Protein AF-A0A2G9HWM1-F1 (afdb_monomer)

Radius of gyration: 38.92 Å; Cα contacts (8 Å, |Δi|>4): 72; chains: 1; bounding box: 86×72×115 Å

Solvent-accessible surface area (backbone atoms only — not comparable to full-atom values): 17798 Å² total; per-residue (Å²): 136,92,78,90,82,91,81,84,87,80,87,82,87,81,87,86,79,91,75,86,78,83,78,81,88,74,89,74,86,78,78,92,73,88,74,79,83,74,83,78,79,80,73,82,87,78,85,81,89,80,78,87,83,82,82,84,87,82,82,92,77,86,85,82,90,75,91,81,80,86,79,93,76,85,80,82,78,85,75,83,78,76,79,74,81,72,81,77,86,75,79,76,75,79,70,77,87,64,79,76,72,80,75,79,67,81,75,56,73,62,58,59,53,43,55,56,55,43,67,79,70,46,57,72,68,48,42,49,49,49,51,50,46,39,72,74,71,41,72,40,63,57,81,31,76,64,84,48,61,67,59,49,47,55,51,54,52,51,54,35,51,47,49,51,52,62,69,75,40,53,72,88,69,56,48,75,69,55,52,52,51,48,49,50,56,48,50,55,41,38,74,46,29,30,70,44,64,71,55,52,52,51,52,52,49,47,54,50,50,45,52,50,53,53,51,50,53,53,50,50,56,50,49,53,52,50,52,53,51,50,52,53,49,54,53,50,54,51,51,52,52,53,55,48,53,52,52,54,51,52,48,57,52,50,60,59,48,58,68,64,57,71,71,78,73,83,81,85,127

Mean predicted aligned error: 17.23 Å

Foldseek 3Di:
DDDDDDDDDDDDDDDDDPDDDDDDDDDDDDDDDPPPPPPPPPPDDDDDDDDDDPDDDDDDDDDDDDDDDDDDDDDPPPPPPPPPPPPPVPPPPDPPPDPPPPPPDPPDPLVVVLLVVLVVPDDPQLNVVLVVCCVPPNQQCPQFPDPDSVVVSVLSSLVSVLVVVVVVDDLVRQDPVNLVVSLVSLVVCVVRPGNSVVVNVVSVVSVVVNVVVVVVVVVVVVVVVVVVVVVVVVVVVVVVVVVVVVVVVVVVVVVVVVVVVVPPPPPDD

Secondary structure (DSSP, 8-state):
------------------------------------------------PPPP---------------------------------------S----------------HHHHHHHHHHHTTS-HHHHHHHHHHHHHH--TTTT-S---HHHHHHHHHHHHHHHHHHHHS-TTTS-HHHHHHHHHHHHHHHHTT---HHHHHHHHHHHHHHHHHHHHHHHHHHHHHHHHHHHHHHHHHHHHHH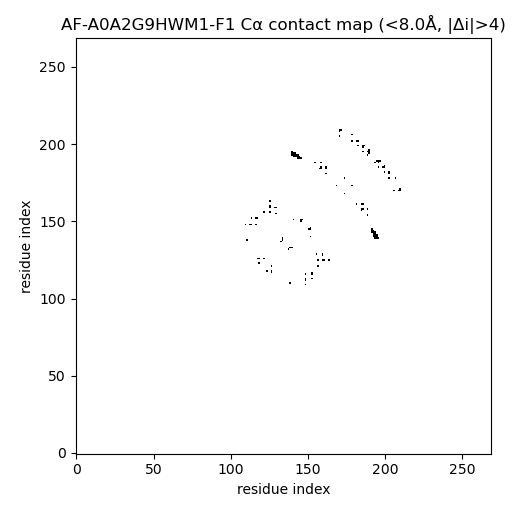HHHHHHHHHHHHHHHHHHHTTTTTT--

Structure (mmCIF, N/CA/C/O backbone):
data_AF-A0A2G9HWM1-F1
#
_entry.id   AF-A0A2G9HWM1-F1
#
loop_
_atom_site.group_PDB
_atom_site.id
_atom_site.type_symbol
_atom_site.label_atom_id
_atom_site.label_alt_id
_atom_site.label_comp_id
_atom_site.label_asym_id
_atom_site.label_entity_id
_atom_site.label_seq_id
_atom_site.pdbx_PDB_ins_code
_atom_site.Cartn_x
_atom_site.Cartn_y
_atom_site.Cartn_z
_atom_site.occupancy
_atom_site.B_iso_or_equiv
_atom_site.auth_seq_id
_atom_site.auth_comp_id
_atom_site.auth_asym_id
_atom_site.auth_atom_id
_atom_site.pdbx_PDB_model_num
ATOM 1 N N . MET A 1 1 ? 52.146 43.468 10.575 1.00 51.19 1 MET A N 1
ATOM 2 C CA . MET A 1 1 ? 53.205 42.732 11.301 1.00 51.19 1 MET A CA 1
ATOM 3 C C . MET A 1 1 ? 52.874 41.247 11.224 1.00 51.19 1 MET A C 1
ATOM 5 O O . MET A 1 1 ? 51.732 40.893 11.477 1.00 51.19 1 MET A O 1
ATOM 9 N N . ARG A 1 2 ? 53.822 40.427 10.756 1.00 52.94 2 ARG A N 1
ATOM 10 C CA . ARG A 1 2 ? 53.718 38.965 10.585 1.00 52.94 2 ARG A CA 1
ATOM 11 C C . ARG A 1 2 ? 53.679 38.236 11.931 1.00 52.94 2 ARG A C 1
ATOM 13 O O . ARG A 1 2 ? 54.493 38.585 12.773 1.00 52.94 2 ARG A O 1
ATOM 20 N N . MET A 1 3 ? 52.881 37.169 12.012 1.00 57.22 3 MET A N 1
ATOM 21 C CA . MET A 1 3 ? 53.153 35.858 12.649 1.00 57.22 3 MET A CA 1
ATOM 22 C C . MET A 1 3 ? 52.149 34.889 11.978 1.00 57.22 3 MET A C 1
ATOM 24 O O . MET A 1 3 ? 50.954 35.128 12.084 1.00 57.22 3 MET A O 1
ATOM 28 N N . LYS A 1 4 ? 52.476 33.999 11.026 1.00 59.06 4 LYS A N 1
ATOM 29 C CA . LYS A 1 4 ? 53.216 32.721 11.102 1.00 59.06 4 LYS A CA 1
ATOM 30 C C . LYS A 1 4 ? 52.918 31.900 12.362 1.00 59.06 4 LYS A C 1
ATOM 32 O O . LYS A 1 4 ? 53.384 32.247 13.439 1.00 59.06 4 LYS A O 1
ATOM 37 N N . GLY A 1 5 ? 52.183 30.804 12.178 1.00 60.50 5 GLY A N 1
ATOM 38 C CA . GLY A 1 5 ? 51.969 29.745 13.157 1.00 60.50 5 GLY A CA 1
ATOM 39 C C . GLY A 1 5 ? 51.710 28.433 12.422 1.00 60.50 5 GLY A C 1
ATOM 40 O O . GLY A 1 5 ? 50.613 28.217 11.917 1.00 60.50 5 GLY A O 1
ATOM 41 N N . ASP A 1 6 ? 52.765 27.630 12.313 1.00 64.88 6 ASP A N 1
ATOM 42 C CA . ASP A 1 6 ? 52.802 26.291 11.729 1.00 64.88 6 ASP A CA 1
ATOM 43 C C . ASP A 1 6 ? 52.000 25.287 12.578 1.00 64.88 6 ASP A C 1
ATOM 45 O O . ASP A 1 6 ? 52.050 25.323 13.808 1.00 64.88 6 ASP A O 1
ATOM 49 N N . GLY A 1 7 ? 51.284 24.369 11.922 1.00 59.38 7 GLY A N 1
ATOM 50 C CA . GLY A 1 7 ? 50.478 23.326 12.564 1.00 59.38 7 GLY A CA 1
ATOM 51 C C . GLY A 1 7 ? 50.726 21.961 11.930 1.00 59.38 7 GLY A C 1
ATOM 52 O O . GLY A 1 7 ? 50.154 21.640 10.897 1.00 59.38 7 GLY A O 1
ATOM 53 N N . MET A 1 8 ? 51.621 21.212 12.569 1.00 64.25 8 MET A N 1
ATOM 54 C CA . MET A 1 8 ? 52.200 19.906 12.235 1.00 64.25 8 MET A CA 1
ATOM 55 C C . MET A 1 8 ? 51.301 18.867 11.537 1.00 64.25 8 MET A C 1
ATOM 57 O O . MET A 1 8 ? 50.245 18.476 12.032 1.00 64.25 8 MET A O 1
ATOM 61 N N . VAL A 1 9 ? 51.869 18.308 10.467 1.00 59.53 9 VAL A N 1
ATOM 62 C CA . VAL A 1 9 ? 51.574 16.995 9.877 1.00 59.53 9 VAL A CA 1
ATOM 63 C C . VAL A 1 9 ? 51.892 15.886 10.892 1.00 59.53 9 VAL A C 1
ATOM 65 O O . VAL A 1 9 ? 52.949 15.907 11.525 1.00 59.53 9 VAL A O 1
ATOM 68 N N . LYS A 1 10 ? 50.997 14.902 11.032 1.00 66.19 10 LYS A N 1
ATOM 69 C CA . LYS A 1 10 ? 51.291 13.614 11.676 1.00 66.19 10 LYS A CA 1
ATOM 70 C C . LYS A 1 10 ? 51.123 12.497 10.655 1.00 66.19 10 LYS A C 1
ATOM 72 O O . LYS A 1 10 ? 50.019 12.004 10.445 1.00 66.19 10 LYS A O 1
ATOM 77 N N . ASP A 1 11 ? 52.245 12.103 10.067 1.00 62.00 11 ASP A N 1
ATOM 78 C CA . ASP A 1 11 ? 52.384 10.848 9.343 1.00 62.00 11 ASP A CA 1
ATOM 79 C C . ASP A 1 11 ? 52.417 9.696 10.354 1.00 62.00 11 ASP A C 1
ATOM 81 O O . ASP A 1 11 ? 53.355 9.550 11.138 1.00 62.00 11 ASP A O 1
ATOM 85 N N . GLY A 1 12 ? 51.355 8.894 10.359 1.00 63.44 12 GLY A N 1
ATOM 86 C CA . GLY A 1 12 ? 51.258 7.644 11.104 1.00 63.44 12 GLY A CA 1
ATOM 87 C C . GLY A 1 12 ? 51.358 6.465 10.149 1.00 63.44 12 GLY A C 1
ATOM 88 O O . GLY A 1 12 ? 50.346 5.884 9.774 1.00 63.44 12 GLY A O 1
ATOM 89 N N . ASN A 1 13 ? 52.582 6.140 9.742 1.00 48.44 13 ASN A N 1
ATOM 90 C CA . ASN A 1 13 ? 52.904 4.963 8.946 1.00 48.44 13 ASN A CA 1
ATOM 91 C C . ASN A 1 13 ? 52.978 3.737 9.876 1.00 48.44 13 ASN A C 1
ATOM 93 O O . ASN A 1 13 ? 53.900 3.638 10.686 1.00 48.44 13 ASN A O 1
ATOM 97 N N . VAL A 1 14 ? 52.018 2.813 9.782 1.00 60.88 14 VAL A N 1
ATOM 98 C CA . VAL A 1 14 ? 52.108 1.484 10.411 1.00 60.88 14 VAL A CA 1
ATOM 99 C C . VAL A 1 14 ? 52.042 0.435 9.312 1.00 60.88 14 VAL A C 1
ATOM 101 O O . VAL A 1 14 ? 50.985 0.104 8.783 1.00 60.88 14 VAL A O 1
ATOM 104 N N . VAL A 1 15 ? 53.222 -0.077 8.981 1.00 53.75 15 VAL A N 1
ATOM 105 C CA . VAL A 1 15 ? 53.442 -1.270 8.172 1.00 53.75 15 VAL A CA 1
ATOM 106 C C . VAL A 1 15 ? 53.622 -2.437 9.143 1.00 53.75 15 VAL A C 1
ATOM 108 O O . VAL A 1 15 ? 54.504 -2.369 9.991 1.00 53.75 15 VAL A O 1
ATOM 111 N N . HIS A 1 16 ? 52.793 -3.480 9.032 1.00 49.09 16 HIS A N 1
ATOM 112 C CA . HIS A 1 16 ? 53.188 -4.901 9.032 1.00 49.09 16 HIS A CA 1
ATOM 113 C C . HIS A 1 16 ? 51.975 -5.815 9.232 1.00 49.09 16 HIS A C 1
ATOM 115 O O . HIS A 1 16 ? 51.275 -5.741 10.236 1.00 49.09 16 HIS A O 1
ATOM 121 N N . GLY A 1 17 ? 51.775 -6.726 8.279 1.00 45.16 17 GLY A N 1
ATOM 122 C CA . GLY A 1 17 ? 50.792 -7.799 8.395 1.00 45.16 17 GLY A CA 1
ATOM 123 C C . GLY A 1 17 ? 50.506 -8.493 7.070 1.00 45.16 17 GLY A C 1
ATOM 124 O O . GLY A 1 17 ? 49.352 -8.599 6.676 1.00 45.16 17 GLY A O 1
ATOM 125 N N . VAL A 1 18 ? 51.544 -8.936 6.353 1.00 48.06 18 VAL A N 1
ATOM 126 C CA . VAL A 1 18 ? 51.366 -9.840 5.208 1.00 48.06 18 VAL A CA 1
ATOM 127 C C . VAL A 1 18 ? 50.994 -11.210 5.775 1.00 48.06 18 VAL A C 1
ATOM 129 O O . VAL A 1 18 ? 51.858 -11.951 6.234 1.00 48.06 18 VAL A O 1
ATOM 132 N N . SER A 1 19 ? 49.698 -11.514 5.797 1.00 60.25 19 SER A N 1
ATOM 133 C CA . SER A 1 19 ? 49.185 -12.853 6.083 1.00 60.25 19 SER A CA 1
ATOM 134 C C . SER A 1 19 ? 48.981 -13.582 4.759 1.00 60.25 19 SER A C 1
ATOM 136 O O . SER A 1 19 ? 48.127 -13.210 3.953 1.00 60.25 19 SER A O 1
ATOM 138 N N . ALA A 1 20 ? 49.814 -14.590 4.517 1.00 46.78 20 ALA A N 1
ATOM 139 C CA . ALA A 1 20 ? 49.721 -15.462 3.359 1.00 46.78 20 ALA A CA 1
ATOM 140 C C . ALA A 1 20 ? 48.452 -16.324 3.458 1.00 46.78 20 ALA A C 1
ATOM 142 O O . ALA A 1 20 ? 48.394 -17.273 4.239 1.00 46.78 20 ALA A O 1
ATOM 143 N N . CYS A 1 21 ? 47.439 -16.007 2.651 1.00 49.22 21 CYS A N 1
ATOM 144 C CA . CYS A 1 21 ? 46.329 -16.919 2.401 1.00 49.22 21 CYS A CA 1
ATOM 145 C C . CYS A 1 21 ? 46.763 -17.929 1.337 1.00 49.22 21 CYS A C 1
ATOM 147 O O . CYS A 1 21 ? 46.935 -17.602 0.164 1.00 49.22 21 CYS A O 1
ATOM 149 N N . VAL A 1 22 ? 46.973 -19.159 1.793 1.00 55.62 22 VAL A N 1
ATOM 150 C CA . VAL A 1 22 ? 47.119 -20.356 0.969 1.00 55.62 22 VAL A CA 1
ATOM 151 C C . VAL A 1 22 ? 45.838 -20.534 0.152 1.00 55.62 22 VAL A C 1
ATOM 153 O O . VAL A 1 22 ? 44.758 -20.684 0.716 1.00 55.62 22 VAL A O 1
ATOM 156 N N . VAL A 1 23 ? 45.967 -20.507 -1.173 1.00 49.78 23 VAL A N 1
ATOM 157 C CA . VAL A 1 23 ? 44.907 -20.862 -2.123 1.00 49.78 23 VAL A CA 1
ATOM 158 C C . VAL A 1 23 ? 44.933 -22.382 -2.306 1.00 49.78 23 VAL A C 1
ATOM 160 O O . VAL A 1 23 ? 45.920 -22.894 -2.838 1.00 49.78 23 VAL A O 1
ATOM 163 N N . PRO A 1 24 ? 43.900 -23.137 -1.896 1.00 54.44 24 PRO A N 1
ATOM 164 C CA . PRO A 1 24 ? 43.734 -24.497 -2.377 1.00 54.44 24 PRO A CA 1
ATOM 165 C C . PRO A 1 24 ? 43.217 -24.449 -3.819 1.00 54.44 24 PRO A C 1
ATOM 167 O O . PRO A 1 24 ? 42.154 -23.900 -4.106 1.00 54.44 24 PRO A O 1
ATOM 170 N N . ALA A 1 25 ? 43.997 -25.026 -4.730 1.00 50.41 25 ALA A N 1
ATOM 171 C CA . ALA A 1 25 ? 43.576 -25.312 -6.090 1.00 50.41 25 ALA A CA 1
ATOM 172 C C . ALA A 1 25 ? 42.549 -26.455 -6.064 1.00 50.41 25 ALA A C 1
ATOM 174 O O . ALA A 1 25 ? 42.917 -27.626 -6.114 1.00 50.41 25 ALA A O 1
ATOM 175 N N . ASN A 1 26 ? 41.266 -26.108 -5.977 1.00 47.19 26 ASN A N 1
ATOM 176 C CA . ASN A 1 26 ? 40.192 -27.017 -6.351 1.00 47.19 26 ASN A CA 1
ATOM 177 C C . ASN A 1 26 ? 39.885 -26.798 -7.832 1.00 47.19 26 ASN A C 1
ATOM 179 O O . ASN A 1 26 ? 39.362 -25.763 -8.237 1.00 47.19 26 ASN A O 1
ATOM 183 N N . ALA A 1 27 ? 40.272 -27.786 -8.636 1.00 52.28 27 ALA A N 1
ATOM 184 C CA . ALA A 1 27 ? 39.809 -27.947 -9.999 1.00 52.28 27 ALA A CA 1
ATOM 185 C C . ALA A 1 27 ? 38.325 -28.327 -9.953 1.00 52.28 27 ALA A C 1
ATOM 187 O O . ALA A 1 27 ? 37.981 -29.472 -9.663 1.00 52.28 27 ALA A O 1
ATOM 188 N N . GLU A 1 28 ? 37.458 -27.353 -10.206 1.00 45.75 28 GLU A N 1
ATOM 189 C CA . GLU A 1 28 ? 36.029 -27.571 -10.384 1.00 45.75 28 GLU A CA 1
ATOM 190 C C . GLU A 1 28 ? 35.726 -27.497 -11.883 1.00 45.75 28 GLU A C 1
ATOM 192 O O . GLU A 1 28 ? 35.720 -26.441 -12.514 1.00 45.75 28 GLU A O 1
ATOM 197 N N . THR A 1 29 ? 35.581 -28.679 -12.473 1.00 52.66 29 THR A N 1
ATOM 198 C CA . THR A 1 29 ? 35.015 -28.914 -13.801 1.00 52.66 29 THR A CA 1
ATOM 199 C C . THR A 1 29 ? 33.636 -28.268 -13.891 1.00 52.66 29 THR A C 1
ATOM 201 O O . THR A 1 29 ? 32.694 -28.727 -13.251 1.00 52.66 29 THR A O 1
ATOM 204 N N . VAL A 1 30 ? 33.533 -27.220 -14.704 1.00 50.28 30 VAL A N 1
ATOM 205 C CA . VAL A 1 30 ? 32.283 -26.577 -15.117 1.00 50.28 30 VAL A CA 1
ATOM 206 C C . VAL A 1 30 ? 31.630 -27.441 -16.202 1.00 50.28 30 VAL A C 1
ATOM 208 O O . VAL A 1 30 ? 32.235 -27.603 -17.263 1.00 50.28 30 VAL A O 1
ATOM 211 N N . PRO A 1 31 ? 30.423 -27.997 -16.002 1.00 56.41 31 PRO A N 1
ATOM 212 C CA . PRO A 1 31 ? 29.589 -28.389 -17.123 1.00 56.41 31 PRO A CA 1
ATOM 213 C C . PRO A 1 31 ? 28.893 -27.142 -17.683 1.00 56.41 31 PRO A C 1
ATOM 215 O O . PRO A 1 31 ? 28.240 -26.392 -16.957 1.00 56.41 31 PRO A O 1
ATOM 218 N N . GLU A 1 32 ? 29.050 -26.924 -18.988 1.00 56.78 32 GLU A N 1
ATOM 219 C CA . GLU A 1 32 ? 28.190 -26.044 -19.777 1.00 56.78 32 GLU A CA 1
ATOM 220 C C . GLU A 1 32 ? 26.737 -26.530 -19.667 1.00 56.78 32 GLU A C 1
ATOM 222 O O . GLU A 1 32 ? 26.342 -27.488 -20.328 1.00 56.78 32 GLU A O 1
ATOM 227 N N . GLU A 1 33 ? 25.920 -25.855 -18.861 1.00 44.72 33 GLU A N 1
ATOM 228 C CA . GLU A 1 33 ? 24.469 -25.857 -19.042 1.00 44.72 33 GLU A CA 1
ATOM 229 C C . GLU A 1 33 ? 24.033 -24.489 -19.567 1.00 44.72 33 GLU A C 1
ATOM 231 O O . GLU A 1 33 ? 23.860 -23.515 -18.832 1.00 44.72 33 GLU A O 1
ATOM 236 N N . LEU A 1 34 ? 23.840 -24.444 -20.886 1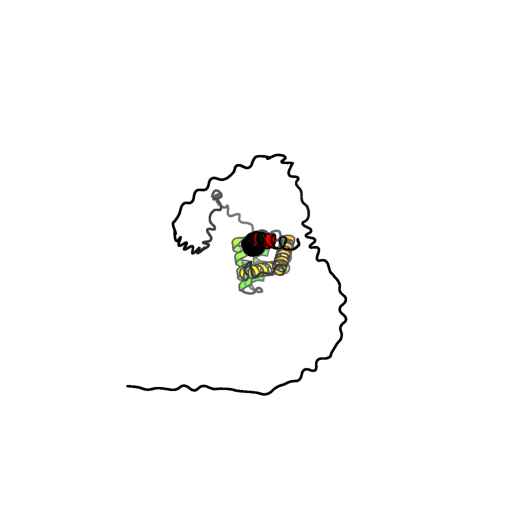.00 53.47 34 LEU A N 1
ATOM 237 C CA . LEU A 1 34 ? 23.043 -23.449 -21.594 1.00 53.47 34 LEU A CA 1
ATOM 238 C C . LEU A 1 34 ? 21.596 -23.499 -21.077 1.00 53.47 34 LEU A C 1
ATOM 240 O O . LEU A 1 34 ? 20.717 -24.121 -21.672 1.00 53.47 34 LEU A O 1
ATOM 244 N N . THR A 1 35 ? 21.331 -22.824 -19.961 1.00 42.06 35 THR A N 1
ATOM 245 C CA . THR A 1 35 ? 19.968 -22.550 -19.504 1.00 42.06 35 THR A CA 1
ATOM 246 C C . THR A 1 35 ? 19.432 -21.331 -20.247 1.00 42.06 35 THR A C 1
ATOM 248 O O . THR A 1 35 ? 19.630 -20.173 -19.889 1.00 42.06 35 THR A O 1
ATOM 251 N N . SER A 1 36 ? 18.742 -21.632 -21.344 1.00 47.28 36 SER A N 1
ATOM 252 C CA . SER A 1 36 ? 17.800 -20.756 -22.033 1.00 47.28 36 SER A CA 1
ATOM 253 C C . SER A 1 36 ? 16.811 -20.139 -21.033 1.00 47.28 36 SER A C 1
ATOM 255 O O . SER A 1 36 ? 15.845 -20.782 -20.619 1.00 47.28 36 SER A O 1
ATOM 257 N N . PHE A 1 37 ? 17.020 -18.873 -20.669 1.00 40.03 37 PHE A N 1
ATOM 258 C CA . PHE A 1 37 ? 16.009 -18.051 -20.006 1.00 40.03 37 PHE A CA 1
ATOM 259 C C . PHE A 1 37 ? 14.919 -17.670 -21.018 1.00 40.03 37 PHE A C 1
ATOM 261 O O . PHE A 1 37 ? 14.898 -16.579 -21.583 1.00 40.03 37 PHE A O 1
ATOM 268 N N . THR A 1 38 ? 13.976 -18.580 -21.240 1.00 41.56 38 THR A N 1
ATOM 269 C CA . THR A 1 38 ? 12.662 -18.235 -21.786 1.00 41.56 38 THR A CA 1
ATOM 270 C C . THR A 1 38 ? 11.873 -17.554 -20.674 1.00 41.56 38 THR A C 1
ATOM 272 O O . THR A 1 38 ? 11.363 -18.206 -19.764 1.00 41.56 38 THR A O 1
ATOM 275 N N . ALA A 1 39 ? 11.798 -16.225 -20.723 1.00 42.75 39 ALA A N 1
ATOM 276 C CA . ALA A 1 39 ? 10.908 -15.438 -19.883 1.00 42.75 39 ALA A CA 1
ATOM 277 C C . ALA A 1 39 ? 9.451 -15.766 -20.245 1.00 42.75 39 ALA A C 1
ATOM 279 O O . ALA A 1 39 ? 8.854 -15.157 -21.131 1.00 42.75 39 ALA A O 1
ATOM 280 N N . GLN A 1 40 ? 8.875 -16.756 -19.566 1.00 40.12 40 GLN A N 1
ATOM 281 C CA . GLN A 1 40 ? 7.459 -17.080 -19.665 1.00 40.12 40 GLN A CA 1
ATOM 282 C C . GLN A 1 40 ? 6.685 -16.130 -18.741 1.00 40.12 40 GLN A C 1
ATOM 284 O O . GLN A 1 40 ? 6.359 -16.442 -17.598 1.00 40.12 40 GLN A O 1
ATOM 289 N N . ALA A 1 41 ? 6.432 -14.917 -19.235 1.00 42.62 41 ALA A N 1
ATOM 290 C CA . ALA A 1 41 ? 5.471 -14.004 -18.634 1.00 42.62 41 ALA A CA 1
ATOM 291 C C . ALA A 1 41 ? 4.056 -14.557 -18.873 1.00 42.62 41 ALA A C 1
ATOM 293 O O . ALA A 1 41 ? 3.404 -14.251 -19.867 1.00 42.62 41 ALA A O 1
ATOM 294 N N . SER A 1 42 ? 3.595 -15.407 -17.956 1.00 44.31 42 SER A N 1
ATOM 295 C CA . SER A 1 42 ? 2.198 -15.826 -17.846 1.00 44.31 42 SER A CA 1
ATOM 296 C C . SER A 1 42 ? 1.361 -14.652 -17.321 1.00 44.31 42 SER A C 1
ATOM 298 O O . SER A 1 42 ? 1.010 -14.591 -16.141 1.00 44.31 42 SER A O 1
ATOM 300 N N . CYS A 1 43 ? 1.052 -13.694 -18.194 1.00 42.78 43 CYS A N 1
ATOM 301 C CA . CYS A 1 43 ? -0.074 -12.793 -17.982 1.00 42.78 43 CYS A CA 1
ATOM 302 C C . CYS A 1 43 ? -1.350 -13.610 -18.186 1.00 42.78 43 CYS A C 1
ATOM 304 O O . CYS A 1 43 ? -1.674 -13.985 -19.310 1.00 42.78 43 CYS A O 1
ATOM 306 N N . GLY A 1 44 ? -2.031 -13.921 -17.083 1.00 41.12 44 GLY A N 1
ATOM 307 C CA . GLY A 1 44 ? -3.331 -14.577 -17.106 1.00 41.12 44 GLY A CA 1
ATOM 308 C C . GLY A 1 44 ? -4.316 -13.804 -17.980 1.00 41.12 44 GLY A C 1
ATOM 309 O O . GLY A 1 44 ? -4.535 -12.608 -17.785 1.00 41.12 44 GLY A O 1
ATOM 310 N N . GLU A 1 45 ? -4.876 -14.525 -18.944 1.00 47.25 45 GLU A N 1
ATOM 311 C CA . GLU A 1 45 ? -5.973 -14.134 -19.816 1.00 47.25 45 GLU A CA 1
ATOM 312 C C . GLU A 1 45 ? -7.201 -13.691 -19.016 1.00 47.25 45 GLU A C 1
ATOM 314 O O . GLU A 1 45 ? -7.761 -14.480 -18.257 1.00 47.25 45 GLU A O 1
ATOM 319 N N . ILE A 1 46 ? -7.687 -12.475 -19.285 1.00 44.62 46 ILE A N 1
ATOM 320 C CA . ILE A 1 46 ? -9.124 -12.170 -19.313 1.00 44.62 46 ILE A CA 1
ATOM 321 C C . ILE A 1 46 ? -9.398 -11.252 -20.521 1.00 44.62 46 ILE A C 1
ATOM 323 O O . ILE A 1 46 ? -9.126 -10.058 -20.487 1.00 44.62 46 ILE A O 1
ATOM 327 N N . CYS A 1 47 ? -9.900 -11.878 -21.592 1.00 44.12 47 CYS A N 1
ATOM 328 C CA . CYS A 1 47 ? -10.802 -11.406 -22.658 1.00 44.12 47 CYS A CA 1
ATOM 329 C C . CYS A 1 47 ? -10.941 -9.897 -22.961 1.00 44.12 47 CYS A C 1
ATOM 331 O O . CYS A 1 47 ? -11.532 -9.151 -22.182 1.00 44.12 47 CYS A O 1
ATOM 333 N N . SER A 1 48 ? -10.707 -9.519 -24.226 1.00 46.62 48 SER A N 1
ATOM 334 C CA . SER A 1 48 ? -11.787 -9.400 -25.236 1.00 46.62 48 SER A CA 1
ATOM 335 C C . SER A 1 48 ? -11.220 -9.243 -26.661 1.00 46.62 48 SER A C 1
ATOM 337 O O . SER A 1 48 ? -10.128 -8.693 -26.813 1.00 46.62 48 SER A O 1
ATOM 339 N N . PRO A 1 49 ? -11.929 -9.725 -27.702 1.00 55.66 49 PRO A N 1
ATOM 340 C CA . PRO A 1 49 ? -11.480 -9.663 -29.089 1.00 55.66 49 PRO A CA 1
ATOM 341 C C . PRO A 1 49 ? -11.740 -8.264 -29.660 1.00 55.66 49 PRO A C 1
ATOM 343 O O . PRO A 1 49 ? -12.869 -7.779 -29.630 1.00 55.66 49 PRO A O 1
ATOM 346 N N . VAL A 1 50 ? -10.699 -7.611 -30.176 1.00 45.88 50 VAL A N 1
ATOM 347 C CA . VAL A 1 50 ? -10.863 -6.416 -31.012 1.00 45.88 50 VAL A CA 1
ATOM 348 C C . VAL A 1 50 ? -10.979 -6.894 -32.450 1.00 45.88 50 VAL A C 1
ATOM 350 O O . VAL A 1 50 ? -10.078 -7.548 -32.971 1.00 45.88 50 VAL A O 1
ATOM 353 N N . GLU A 1 51 ? -12.139 -6.613 -33.030 1.00 53.12 51 GLU A N 1
ATOM 354 C CA . GLU A 1 51 ? -12.505 -6.913 -34.406 1.00 53.12 51 GLU A CA 1
ATOM 355 C C . GLU A 1 51 ? -11.529 -6.295 -35.419 1.00 53.12 51 GLU A C 1
ATOM 357 O O . GLU A 1 51 ? -10.928 -5.241 -35.197 1.00 53.12 51 GLU A O 1
ATOM 362 N N . ASP A 1 52 ? -11.405 -6.991 -36.546 1.00 47.94 52 ASP A N 1
ATOM 363 C CA . ASP A 1 52 ? -10.621 -6.646 -37.722 1.00 47.94 52 ASP A CA 1
ATOM 364 C C . ASP A 1 52 ? -10.824 -5.194 -38.188 1.00 47.94 52 ASP A C 1
ATOM 366 O O . ASP A 1 52 ? -11.889 -4.823 -38.680 1.00 47.94 52 ASP A O 1
ATOM 370 N N . ILE A 1 53 ? -9.753 -4.396 -38.170 1.00 51.53 53 ILE A N 1
ATOM 371 C CA . ILE A 1 53 ? -9.650 -3.196 -39.010 1.00 51.53 53 ILE A CA 1
ATOM 372 C C . ILE A 1 53 ? -8.724 -3.533 -40.177 1.00 51.53 53 ILE A C 1
ATOM 374 O O . ILE A 1 53 ? -7.529 -3.235 -40.193 1.00 51.53 53 ILE A O 1
ATOM 378 N N . GLN A 1 54 ? -9.305 -4.192 -41.176 1.00 53.78 54 GLN A N 1
ATOM 379 C CA . GLN A 1 54 ? -8.768 -4.186 -42.528 1.00 53.78 54 GLN A CA 1
ATOM 380 C C . GLN A 1 54 ? -8.887 -2.776 -43.115 1.00 53.78 54 GLN A C 1
ATOM 382 O O . GLN A 1 54 ? -9.975 -2.215 -43.201 1.00 53.78 54 GLN A O 1
ATOM 387 N N . GLY A 1 55 ? -7.770 -2.264 -43.629 1.00 49.09 55 GLY A N 1
ATOM 388 C CA . GLY A 1 55 ? -7.792 -1.372 -44.785 1.00 49.09 55 GLY A CA 1
ATOM 389 C C . GLY A 1 55 ? -7.590 0.112 -44.505 1.00 49.09 55 GLY A C 1
ATOM 390 O O . GLY A 1 55 ? -8.523 0.894 -44.619 1.00 49.09 55 GLY A O 1
ATOM 391 N N . LEU A 1 56 ? -6.333 0.521 -44.328 1.00 39.50 56 LEU A N 1
ATOM 392 C CA . LEU A 1 56 ? -5.879 1.849 -44.749 1.00 39.50 56 LEU A CA 1
ATOM 393 C C . LEU A 1 56 ? -4.596 1.697 -45.575 1.00 39.50 56 LEU A C 1
ATOM 395 O O . LEU A 1 56 ? -3.474 1.807 -45.090 1.00 39.50 56 LEU A O 1
ATOM 399 N N . LYS A 1 57 ? -4.793 1.402 -46.864 1.00 54.16 57 LYS A N 1
ATOM 400 C CA . LYS A 1 57 ? -3.899 1.880 -47.924 1.00 54.16 57 LYS A CA 1
ATOM 401 C C . LYS A 1 57 ?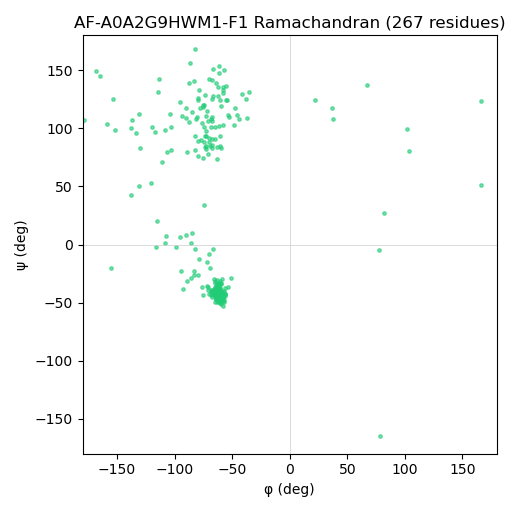 -4.194 3.366 -48.093 1.00 54.16 57 LYS A C 1
ATOM 403 O O . LYS A 1 57 ? -5.364 3.669 -48.243 1.00 54.16 57 LYS A O 1
ATOM 408 N N . HIS A 1 58 ? -3.181 4.226 -48.072 1.00 43.28 58 HIS A N 1
ATOM 409 C CA . HIS A 1 58 ? -2.992 5.418 -48.920 1.00 43.28 58 HIS A CA 1
ATOM 410 C C . HIS A 1 58 ? -1.638 6.021 -48.492 1.00 43.28 58 HIS A C 1
ATOM 412 O O . HIS A 1 58 ? -1.430 6.317 -47.323 1.00 43.28 58 HIS A O 1
ATOM 418 N N . GLU A 1 59 ? -0.583 5.900 -49.295 1.00 40.91 59 GLU A N 1
ATOM 419 C CA . GLU A 1 59 ? -0.264 6.717 -50.478 1.00 40.91 59 GLU A CA 1
ATOM 420 C C . GLU A 1 59 ? 0.818 7.738 -50.101 1.00 40.91 59 GLU A C 1
ATOM 422 O O . GLU A 1 59 ? 0.584 8.749 -49.444 1.00 40.91 59 GLU A O 1
ATOM 427 N N . ALA A 1 60 ? 2.052 7.386 -50.459 1.00 43.16 60 ALA A N 1
ATOM 428 C CA . ALA A 1 60 ? 3.225 8.217 -50.269 1.00 43.16 60 ALA A CA 1
ATOM 429 C C . ALA A 1 60 ? 3.133 9.455 -51.172 1.00 43.16 60 ALA A C 1
ATOM 431 O O . ALA A 1 60 ? 3.015 9.329 -52.389 1.00 43.16 60 ALA A O 1
ATOM 432 N N . THR A 1 61 ? 3.243 10.642 -50.577 1.00 52.41 61 THR A N 1
ATOM 433 C CA . THR A 1 61 ? 3.483 11.898 -51.303 1.00 52.41 61 THR A CA 1
ATOM 434 C C . THR A 1 61 ? 4.867 12.424 -50.904 1.00 52.41 61 THR A C 1
ATOM 436 O O . THR A 1 61 ? 5.158 12.453 -49.706 1.00 52.41 61 THR A O 1
ATOM 439 N N . PRO A 1 62 ? 5.744 12.813 -51.848 1.00 57.22 62 PRO A N 1
ATOM 440 C CA . PRO A 1 62 ? 7.086 13.273 -51.519 1.00 57.22 62 PRO A CA 1
ATOM 441 C C . PRO A 1 62 ? 7.146 14.781 -51.219 1.00 57.22 62 PRO A C 1
ATOM 443 O O . PRO A 1 62 ? 6.536 15.595 -51.904 1.00 57.22 62 PRO A O 1
ATOM 446 N N . VAL A 1 63 ? 7.937 15.090 -50.187 1.00 48.09 63 VAL A N 1
ATOM 447 C CA . VAL A 1 63 ? 8.896 16.202 -50.018 1.00 48.09 63 VAL A CA 1
ATOM 448 C C . VAL A 1 63 ? 8.543 17.579 -50.603 1.00 48.09 63 VAL A C 1
ATOM 450 O O . VAL A 1 63 ? 8.596 17.794 -51.810 1.00 48.09 63 VAL A O 1
ATOM 453 N N . VAL A 1 64 ? 8.421 18.572 -49.711 1.00 54.84 64 VAL A N 1
ATOM 454 C CA . VAL A 1 64 ? 8.869 19.950 -49.977 1.00 54.84 64 VAL A CA 1
ATOM 455 C C . VAL A 1 64 ? 9.722 20.423 -48.799 1.00 54.84 64 VAL A C 1
ATOM 457 O O . VAL A 1 64 ? 9.227 20.609 -47.689 1.00 54.84 64 VAL A O 1
ATOM 460 N N . GLU A 1 65 ? 11.013 20.619 -49.066 1.00 48.81 65 GLU A N 1
ATOM 461 C CA . GLU A 1 65 ? 11.951 21.359 -48.223 1.00 48.81 65 GLU A CA 1
ATOM 462 C C . GLU A 1 65 ? 11.469 22.797 -48.002 1.00 48.81 65 GLU A C 1
ATOM 464 O O . GLU A 1 65 ? 11.230 23.540 -48.957 1.00 48.81 65 GLU A O 1
ATOM 469 N N . ARG A 1 66 ? 11.440 23.237 -46.742 1.00 50.97 66 ARG A N 1
ATOM 470 C CA . ARG A 1 66 ? 11.696 24.639 -46.394 1.00 50.97 66 ARG A CA 1
ATOM 471 C C . ARG A 1 66 ? 12.587 24.707 -45.165 1.00 50.97 66 ARG A C 1
ATOM 473 O O . ARG A 1 66 ? 12.154 24.458 -44.045 1.00 50.97 66 ARG A O 1
ATOM 480 N N . GLN A 1 67 ? 13.836 25.084 -45.411 1.00 51.03 67 GLN A N 1
ATOM 481 C CA . GLN A 1 67 ? 14.716 25.683 -44.419 1.00 51.03 67 GLN A CA 1
ATOM 482 C C . GLN A 1 67 ? 14.066 26.965 -43.875 1.00 51.03 67 GLN A C 1
ATOM 484 O O . GLN A 1 67 ? 13.634 27.812 -44.656 1.00 51.03 67 GLN A O 1
ATOM 489 N N . SER A 1 68 ? 14.048 27.148 -42.554 1.00 51.94 68 SER A N 1
ATOM 490 C CA . SER A 1 68 ? 14.069 28.487 -41.964 1.00 51.94 68 SER A CA 1
ATOM 491 C C . SER A 1 68 ? 14.675 28.454 -40.566 1.00 51.94 68 SER A C 1
ATOM 493 O O . SER A 1 68 ? 14.271 27.707 -39.683 1.00 51.94 68 SER A O 1
ATOM 495 N N . THR A 1 69 ? 15.688 29.292 -40.437 1.00 42.88 69 THR A N 1
ATOM 496 C CA . THR A 1 69 ? 16.556 29.619 -39.310 1.00 42.88 69 THR A CA 1
ATOM 497 C C . THR A 1 69 ? 15.860 30.218 -38.088 1.00 42.88 69 THR A C 1
ATOM 499 O O . THR A 1 69 ? 14.953 31.023 -38.274 1.00 42.88 69 THR A O 1
ATOM 502 N N . LYS A 1 70 ? 16.500 30.006 -36.918 1.00 50.44 70 LYS A N 1
ATOM 503 C CA . LYS A 1 70 ? 16.450 30.807 -35.667 1.00 50.44 70 LYS A CA 1
ATOM 504 C C . LYS A 1 70 ? 15.078 30.786 -34.966 1.00 50.44 70 LYS A C 1
ATOM 506 O O . LYS A 1 70 ? 14.047 30.852 -35.601 1.00 50.44 70 LYS A O 1
ATOM 511 N N . GLU A 1 71 ? 14.977 30.658 -33.652 1.00 43.81 71 GLU A N 1
ATOM 512 C CA . GLU A 1 71 ? 15.666 31.453 -32.645 1.00 43.81 71 GLU A CA 1
ATOM 513 C C . GLU A 1 71 ? 15.569 30.754 -31.279 1.00 43.81 71 GLU A C 1
ATOM 515 O O . GLU A 1 71 ? 14.579 30.102 -30.954 1.00 43.81 71 GLU A O 1
ATOM 520 N N . VAL A 1 72 ? 16.637 30.880 -30.496 1.00 51.72 72 VAL A N 1
ATOM 521 C CA . VAL A 1 72 ? 16.769 30.364 -29.133 1.00 51.72 72 VAL A CA 1
ATOM 522 C C . VAL A 1 72 ? 15.823 31.134 -28.211 1.00 51.72 72 VAL A C 1
ATOM 524 O O . VAL A 1 72 ? 16.085 32.293 -27.898 1.00 51.72 72 VAL A O 1
ATOM 527 N N . ALA A 1 73 ? 14.766 30.479 -27.732 1.00 45.25 73 ALA A N 1
ATOM 528 C CA . ALA A 1 73 ? 14.012 30.915 -26.563 1.00 45.25 73 ALA A CA 1
ATOM 529 C C . ALA A 1 73 ? 14.394 30.023 -25.377 1.00 45.25 73 ALA A C 1
ATOM 531 O O . ALA A 1 73 ? 14.167 28.815 -25.353 1.00 45.25 73 ALA A O 1
ATOM 532 N N . LYS A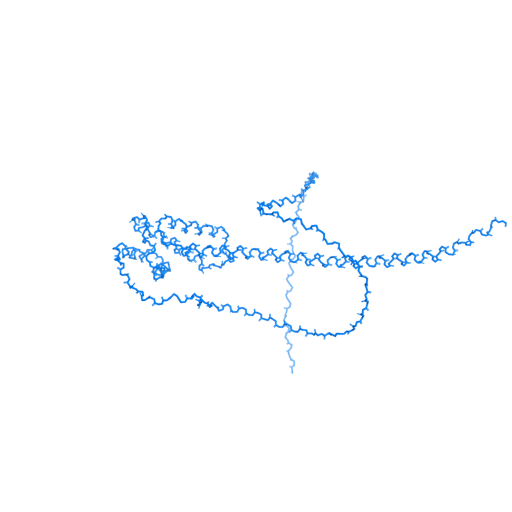 1 74 ? 15.070 30.653 -24.421 1.00 57.12 74 LYS A N 1
ATOM 533 C CA . LYS A 1 74 ? 15.489 30.109 -23.137 1.00 57.12 74 LYS A CA 1
ATOM 534 C C . LYS A 1 74 ? 14.267 30.073 -22.220 1.00 57.12 74 LYS A C 1
ATOM 536 O O . LYS A 1 74 ? 14.016 31.048 -21.516 1.00 57.12 74 LYS A O 1
ATOM 541 N N . ASP A 1 75 ? 13.526 28.970 -22.230 1.00 39.00 75 ASP A N 1
ATOM 542 C CA . ASP A 1 75 ? 12.459 28.768 -21.253 1.00 39.00 75 ASP A CA 1
ATOM 543 C C . ASP A 1 75 ? 13.059 28.380 -19.904 1.00 39.00 75 ASP A C 1
ATOM 545 O O . ASP A 1 75 ? 13.563 27.281 -19.667 1.00 39.00 75 ASP A O 1
ATOM 549 N N . THR A 1 76 ? 13.032 29.373 -19.023 1.00 55.59 76 THR A N 1
ATOM 550 C CA . THR A 1 76 ? 13.315 29.254 -17.599 1.00 55.59 76 THR A CA 1
ATOM 551 C C . THR A 1 76 ? 12.046 28.697 -16.965 1.00 55.59 76 THR A C 1
ATOM 553 O O . THR A 1 76 ? 11.140 29.444 -16.613 1.00 55.59 76 THR A O 1
ATOM 556 N N . SER A 1 77 ? 11.937 27.372 -16.907 1.00 47.91 77 SER A N 1
ATOM 557 C CA . SER A 1 77 ? 10.853 26.691 -16.200 1.00 47.91 77 SER A CA 1
ATOM 558 C C . SER A 1 77 ? 11.278 26.459 -14.751 1.00 47.91 77 SER A C 1
ATOM 560 O O . SER A 1 77 ? 11.679 25.356 -14.374 1.00 47.91 77 SER A O 1
ATOM 562 N N . ASP A 1 78 ? 11.179 27.509 -13.939 1.00 46.78 78 ASP A N 1
ATOM 563 C CA . ASP A 1 78 ? 11.127 27.386 -12.484 1.00 46.78 78 ASP A CA 1
ATOM 564 C C . ASP A 1 78 ? 9.804 26.707 -12.113 1.00 46.78 78 ASP A C 1
ATOM 566 O O . ASP A 1 78 ? 8.779 27.361 -11.932 1.00 46.78 78 ASP A O 1
ATOM 570 N N . ASN A 1 79 ? 9.813 25.377 -12.030 1.00 45.31 79 ASN A N 1
ATOM 571 C CA . ASN A 1 79 ? 8.686 24.607 -11.513 1.00 45.31 79 ASN A CA 1
ATOM 572 C C . ASN A 1 79 ? 9.085 23.995 -10.166 1.00 45.31 79 ASN A C 1
ATOM 574 O O . ASN A 1 79 ? 9.321 22.797 -10.027 1.00 45.31 79 ASN A O 1
ATOM 578 N N . LEU A 1 80 ? 9.197 24.866 -9.161 1.00 46.81 80 LEU A N 1
ATOM 579 C CA . LEU A 1 80 ? 9.120 24.477 -7.757 1.00 46.81 80 LEU A CA 1
ATOM 580 C C . LEU A 1 80 ? 7.657 24.134 -7.456 1.00 46.81 80 LEU A C 1
ATOM 582 O O . LEU A 1 80 ? 6.888 24.971 -6.987 1.00 46.81 80 LEU A O 1
ATOM 586 N N . TYR A 1 81 ? 7.273 22.894 -7.752 1.00 45.59 81 TYR A N 1
ATOM 587 C CA . TYR A 1 81 ? 6.033 22.309 -7.255 1.00 45.59 81 TYR A CA 1
ATOM 588 C C . TYR A 1 81 ? 6.227 21.991 -5.766 1.00 45.59 81 TYR A C 1
ATOM 590 O O . TYR A 1 81 ? 6.603 20.890 -5.374 1.00 45.59 81 TYR A O 1
ATOM 598 N N . SER A 1 82 ? 6.028 23.001 -4.921 1.00 46.00 82 SER A N 1
ATOM 599 C CA . SER A 1 82 ? 5.736 22.779 -3.508 1.00 46.00 82 SER A CA 1
ATOM 600 C C . SER A 1 82 ? 4.290 22.305 -3.412 1.00 46.00 82 SER A C 1
ATOM 602 O O . SER A 1 82 ? 3.379 23.119 -3.263 1.00 46.00 82 SER A O 1
ATOM 604 N N . GLU A 1 83 ? 4.069 20.994 -3.511 1.00 38.59 83 GLU A N 1
ATOM 605 C CA . GLU A 1 83 ? 2.817 20.376 -3.066 1.00 38.59 83 GLU A CA 1
ATOM 606 C C . GLU A 1 83 ? 2.741 20.490 -1.539 1.00 38.59 83 GLU A C 1
ATOM 608 O O . GLU A 1 83 ? 3.099 19.585 -0.789 1.00 38.59 83 GLU A O 1
ATOM 613 N N . SER A 1 84 ? 2.295 21.644 -1.045 1.00 46.22 84 SER A N 1
ATOM 614 C CA . SER A 1 84 ? 1.669 21.692 0.267 1.00 46.22 84 SER A CA 1
ATOM 615 C C . SER A 1 84 ? 0.292 21.052 0.109 1.00 46.22 84 SER A C 1
ATOM 617 O O . SER A 1 84 ? -0.662 21.731 -0.277 1.00 46.22 84 SER A O 1
ATOM 619 N N . GLU A 1 85 ? 0.196 19.746 0.368 1.00 40.53 85 GLU A N 1
ATOM 620 C CA . GLU A 1 85 ? -1.081 19.063 0.579 1.00 40.53 85 GLU A CA 1
ATOM 621 C C . GLU A 1 85 ? -1.744 19.661 1.828 1.00 40.53 85 GLU A C 1
ATOM 623 O O . GLU A 1 85 ? -1.620 19.179 2.955 1.00 40.53 85 GLU A O 1
ATOM 628 N N . VAL A 1 86 ? -2.446 20.773 1.628 1.00 46.16 86 VAL A N 1
ATOM 629 C CA . VAL A 1 86 ? -3.496 21.206 2.535 1.00 46.16 86 VAL A CA 1
ATOM 630 C C . VAL A 1 86 ? -4.604 20.175 2.368 1.00 46.16 86 VAL A C 1
ATOM 632 O O . VAL A 1 86 ? -5.240 20.091 1.321 1.00 46.16 86 VAL A O 1
ATOM 635 N N . PHE A 1 87 ? -4.779 19.338 3.387 1.00 44.06 87 PHE A N 1
ATOM 636 C CA . PHE A 1 87 ? -5.901 18.416 3.514 1.00 44.06 87 PHE A CA 1
ATOM 637 C C . PHE A 1 87 ? -7.213 19.224 3.548 1.00 44.06 87 PHE A C 1
ATOM 639 O O . PHE A 1 87 ? -7.741 19.520 4.620 1.00 44.06 87 PHE A O 1
ATOM 646 N N . ASP A 1 88 ? -7.759 19.573 2.381 1.00 44.75 88 ASP A N 1
ATOM 647 C CA . ASP A 1 88 ? -9.133 20.064 2.245 1.00 44.75 88 ASP A CA 1
ATOM 648 C C . ASP A 1 88 ? -10.091 18.877 2.388 1.00 44.75 88 ASP A C 1
ATOM 650 O O . ASP A 1 88 ? -10.662 18.326 1.449 1.00 44.75 88 ASP A O 1
ATOM 654 N N . GLY A 1 89 ? -10.239 18.434 3.635 1.00 50.66 89 GLY A N 1
ATOM 655 C CA . GLY A 1 89 ? -11.174 17.396 4.047 1.00 50.66 89 GLY A CA 1
ATOM 656 C C . GLY A 1 89 ? -12.632 17.859 4.094 1.00 50.66 89 GLY A C 1
ATOM 657 O O . GLY A 1 89 ? -13.355 17.386 4.964 1.00 50.66 89 GLY A O 1
ATOM 658 N N . ASN A 1 90 ? -13.068 18.767 3.214 1.00 50.09 90 ASN A N 1
ATOM 659 C CA . ASN A 1 90 ? -14.356 19.457 3.337 1.00 50.09 90 ASN A CA 1
ATOM 660 C C . ASN A 1 90 ? -15.137 19.599 2.010 1.00 50.09 90 ASN A C 1
ATOM 662 O O . ASN A 1 90 ? -15.761 20.622 1.770 1.00 50.09 90 ASN A O 1
ATOM 666 N N . GLU A 1 91 ? -15.203 18.562 1.173 1.00 44.47 91 GLU A N 1
ATOM 667 C CA . GLU A 1 91 ? -16.246 18.469 0.129 1.00 44.47 91 GLU A CA 1
ATOM 668 C C . GLU A 1 91 ? -16.936 17.098 0.131 1.00 44.47 91 GLU A C 1
ATOM 670 O O . GLU A 1 91 ? -17.108 16.426 -0.882 1.00 44.47 91 GLU A O 1
ATOM 675 N N . LEU A 1 92 ? -17.386 16.666 1.310 1.00 46.66 92 LEU A N 1
ATOM 676 C CA . LEU A 1 92 ? -18.561 15.803 1.371 1.00 46.66 92 LEU A CA 1
ATOM 677 C C . LEU A 1 92 ? -19.767 16.731 1.428 1.00 46.66 92 LEU A C 1
ATOM 679 O O . LEU A 1 92 ? -20.005 17.384 2.444 1.00 46.66 92 LEU A O 1
ATOM 683 N N . GLY A 1 93 ? -20.475 16.817 0.300 1.00 47.91 93 GLY A N 1
ATOM 684 C CA . GLY A 1 93 ? -21.694 17.598 0.153 1.00 47.91 93 GLY A CA 1
ATOM 685 C C . GLY A 1 93 ? -22.584 17.456 1.381 1.00 47.91 93 GLY A C 1
ATOM 686 O O . GLY A 1 93 ? -22.836 16.343 1.839 1.00 47.91 93 GLY A O 1
ATOM 687 N N . HIS A 1 94 ? -23.010 18.600 1.916 1.00 40.38 94 HIS A N 1
ATOM 688 C CA . HIS A 1 94 ? -23.896 18.700 3.065 1.00 40.38 94 HIS A CA 1
ATOM 689 C C . HIS A 1 94 ? -25.054 17.697 2.938 1.00 40.38 94 HIS A C 1
ATOM 691 O O . HIS A 1 94 ? -25.968 17.936 2.141 1.00 40.38 94 HIS A O 1
ATOM 697 N N . PRO A 1 95 ? -25.088 16.601 3.725 1.00 50.94 95 PRO A N 1
ATOM 698 C CA . PRO A 1 95 ? -26.360 15.960 3.969 1.00 50.94 95 PRO A CA 1
ATOM 699 C C . PRO A 1 95 ? -27.198 17.016 4.682 1.00 50.94 95 PRO A C 1
ATOM 701 O O . PRO A 1 95 ? -26.732 17.657 5.629 1.00 50.94 95 PRO A O 1
ATOM 704 N N . ALA A 1 96 ? -28.398 17.260 4.159 1.00 49.94 96 ALA A N 1
ATOM 705 C CA . ALA A 1 96 ? -29.371 18.154 4.758 1.00 49.94 96 ALA A CA 1
ATOM 706 C C . ALA A 1 96 ? -29.327 17.997 6.282 1.00 49.94 96 ALA A C 1
ATOM 708 O O . ALA A 1 96 ? -29.410 16.876 6.787 1.00 49.94 96 ALA A O 1
ATOM 709 N N . CYS A 1 97 ? -29.123 19.117 6.979 1.00 44.97 97 CYS A N 1
ATOM 710 C CA . CYS A 1 97 ? -29.042 19.224 8.430 1.00 44.97 97 CYS A CA 1
ATOM 711 C C . CYS A 1 97 ? -30.392 18.818 9.043 1.00 44.97 97 CYS A C 1
ATOM 713 O O . CYS A 1 97 ? -31.201 19.643 9.460 1.00 44.97 97 CYS A O 1
ATOM 715 N N . GLY A 1 98 ? -30.674 17.519 9.022 1.00 45.56 98 GLY A N 1
ATOM 716 C CA . GLY A 1 98 ? -31.686 16.889 9.833 1.00 45.56 98 GLY A CA 1
ATOM 717 C C . GLY A 1 98 ? -31.136 16.891 11.242 1.00 45.56 98 GLY A C 1
ATOM 718 O O . GLY A 1 98 ? -30.097 16.287 11.499 1.00 45.56 98 GLY A O 1
ATOM 719 N N . SER A 1 99 ? -31.809 17.627 12.123 1.00 53.09 99 SER A N 1
ATOM 720 C CA . SER A 1 99 ? -31.596 17.595 13.565 1.00 53.09 99 SER A CA 1
ATOM 721 C C . SER A 1 99 ? -31.295 16.157 13.994 1.00 53.09 99 SER A C 1
ATOM 723 O O . SER A 1 99 ? -32.167 15.289 13.904 1.00 53.09 99 SER A O 1
ATOM 725 N N . LEU A 1 100 ? -30.036 15.899 14.370 1.00 47.22 100 LEU A N 1
ATOM 726 C CA . LEU A 1 100 ? -29.597 14.633 14.941 1.00 47.22 100 LEU A CA 1
ATOM 727 C C . LEU A 1 100 ? -30.404 14.454 16.221 1.00 47.22 100 LEU A C 1
ATOM 729 O O . LEU A 1 100 ? -30.046 14.971 17.281 1.00 47.22 100 LEU A O 1
ATOM 733 N N . MET A 1 101 ? -31.531 13.754 16.092 1.00 43.25 101 MET A N 1
ATOM 734 C CA . MET A 1 101 ? -32.237 13.161 17.210 1.00 43.25 101 MET A CA 1
ATOM 735 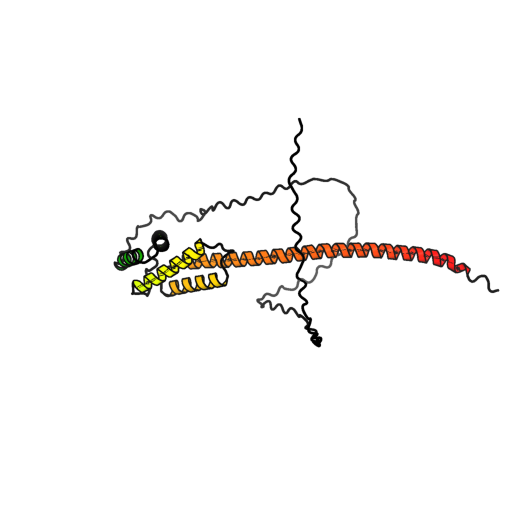C C . MET A 1 101 ? -31.154 12.487 18.036 1.00 43.25 101 MET A C 1
ATOM 737 O O . MET A 1 101 ? -30.494 11.560 17.569 1.00 43.25 101 MET A O 1
ATOM 741 N N . THR A 1 102 ? -30.896 13.023 19.225 1.00 48.91 102 THR A N 1
ATOM 742 C CA . THR A 1 102 ? -29.987 12.407 20.178 1.00 48.91 102 THR A CA 1
ATOM 743 C C . THR A 1 102 ? -30.680 11.128 20.611 1.00 48.91 102 THR A C 1
ATOM 745 O O . THR A 1 102 ? -31.460 11.122 21.563 1.00 48.91 102 THR A O 1
ATOM 748 N N . VAL A 1 103 ? -30.493 10.063 19.833 1.00 40.94 103 VAL A N 1
ATOM 749 C CA . VAL A 1 103 ? -31.014 8.747 20.156 1.00 40.94 103 VAL A CA 1
ATOM 750 C C . VAL A 1 103 ? -30.271 8.350 21.419 1.00 40.94 103 VAL A C 1
ATOM 752 O O . VAL A 1 103 ? -29.084 8.030 21.400 1.00 40.94 103 VAL A O 1
ATOM 755 N N . LYS A 1 104 ? -30.951 8.488 22.558 1.00 47.34 104 LYS A N 1
ATOM 756 C CA . LYS A 1 104 ? -30.474 7.971 23.833 1.00 47.34 104 LYS A CA 1
ATOM 757 C C . LYS A 1 104 ? -30.557 6.458 23.734 1.00 47.34 104 LYS A C 1
ATOM 759 O O . LYS A 1 104 ? -31.550 5.863 24.142 1.00 47.34 104 LYS A O 1
ATOM 764 N N . PHE A 1 105 ? -29.526 5.851 23.162 1.00 48.62 105 PHE A N 1
ATOM 765 C CA . PHE A 1 105 ? -29.330 4.422 23.291 1.00 48.62 105 PHE A CA 1
ATOM 766 C C . PHE A 1 105 ? -29.176 4.128 24.788 1.00 48.62 105 PHE A C 1
ATOM 768 O O . PHE A 1 105 ? -28.371 4.789 25.459 1.00 48.62 105 PHE A O 1
ATOM 775 N N . PRO A 1 106 ? -29.992 3.227 25.361 1.00 53.19 106 PRO A N 1
ATOM 776 C CA . PRO A 1 106 ? -29.814 2.806 26.737 1.00 53.19 106 PRO A CA 1
ATOM 777 C C . PRO A 1 106 ? -28.435 2.158 26.843 1.00 53.19 106 PRO A C 1
ATOM 779 O O . PRO A 1 106 ? -28.232 1.031 26.406 1.00 53.19 106 PRO A O 1
ATOM 782 N N . LEU A 1 107 ? -27.478 2.913 27.388 1.00 54.28 107 LEU A N 1
ATOM 783 C CA . LEU A 1 107 ? -26.126 2.444 27.663 1.00 54.28 107 LEU A CA 1
ATOM 784 C C . LEU A 1 107 ? -26.227 1.164 28.487 1.00 54.28 107 LEU A C 1
ATOM 786 O O . LEU A 1 107 ? -26.630 1.201 29.654 1.00 54.28 107 LEU A O 1
ATOM 790 N N . CYS A 1 108 ? -25.876 0.043 27.860 1.00 58.97 108 CYS A N 1
ATOM 791 C CA . CYS A 1 108 ? -25.801 -1.242 28.524 1.00 58.97 108 CYS A CA 1
ATOM 792 C C . CYS A 1 108 ? -24.855 -1.101 29.728 1.00 58.97 108 CYS A C 1
ATOM 794 O O . CYS A 1 108 ? -23.802 -0.461 29.632 1.00 58.97 108 CYS A O 1
ATOM 796 N N . THR A 1 109 ? -25.227 -1.657 30.882 1.00 72.50 109 THR A N 1
ATOM 797 C CA . THR A 1 109 ? -24.400 -1.646 32.106 1.00 72.50 109 THR A CA 1
ATOM 798 C C . THR A 1 109 ? -22.974 -2.135 31.847 1.00 72.50 109 THR A C 1
ATOM 800 O O . THR A 1 109 ? -22.022 -1.650 32.465 1.00 72.50 109 THR A O 1
ATOM 803 N N . ASP A 1 110 ? -22.833 -3.002 30.851 1.00 77.00 110 ASP A N 1
ATOM 804 C CA . ASP A 1 110 ? -21.598 -3.614 30.390 1.00 77.00 110 ASP A CA 1
ATOM 805 C C . ASP A 1 110 ? -20.583 -2.583 29.877 1.00 77.00 110 ASP A C 1
ATOM 807 O O . ASP A 1 110 ? -19.388 -2.729 30.128 1.00 77.00 110 ASP A O 1
ATOM 811 N N . PHE A 1 111 ? -21.025 -1.484 29.251 1.00 82.25 111 PHE A N 1
ATOM 812 C CA . PHE A 1 111 ? -20.117 -0.456 28.728 1.00 82.25 111 PHE A CA 1
ATOM 813 C C . PHE A 1 111 ? -19.362 0.271 29.849 1.00 82.25 111 PHE A C 1
ATOM 815 O O . PHE A 1 111 ? -18.159 0.524 29.755 1.00 82.25 111 PHE A O 1
ATOM 822 N N . LYS A 1 112 ? -20.048 0.585 30.958 1.00 84.06 112 LYS A N 1
ATOM 823 C CA . LYS A 1 112 ? -19.415 1.240 32.116 1.00 84.06 112 LYS A CA 1
ATOM 824 C C . LYS A 1 112 ? -18.379 0.326 32.766 1.00 84.06 112 LYS A C 1
ATOM 826 O O . LYS A 1 112 ? -17.298 0.791 33.125 1.00 84.06 112 LYS A O 1
ATOM 831 N N . GLN A 1 113 ? -18.699 -0.961 32.890 1.00 86.88 113 GLN A N 1
ATOM 832 C CA . GLN A 1 113 ? -17.792 -1.953 33.461 1.00 86.88 113 GLN A CA 1
ATOM 833 C C . GLN A 1 113 ? -16.588 -2.210 32.547 1.00 86.88 113 GLN A C 1
ATOM 835 O O . GLN A 1 113 ? -15.460 -2.292 33.033 1.00 86.88 113 GLN A O 1
ATOM 840 N N . LEU A 1 114 ? -16.801 -2.246 31.230 1.00 87.94 114 LEU A N 1
ATOM 841 C CA . LEU A 1 114 ? -15.733 -2.336 30.240 1.00 87.94 114 LEU A CA 1
ATOM 842 C C . LEU A 1 114 ? -14.801 -1.120 30.323 1.00 87.94 114 LEU A C 1
ATOM 844 O O . LEU A 1 114 ? -13.594 -1.298 30.430 1.00 87.94 114 LEU A O 1
ATOM 848 N N . ASN A 1 115 ? -15.335 0.103 30.379 1.00 85.38 115 ASN A N 1
ATOM 849 C CA . ASN A 1 115 ? -14.533 1.324 30.520 1.00 85.38 115 ASN A CA 1
ATOM 850 C C . ASN A 1 115 ? -13.690 1.333 31.811 1.00 85.38 115 ASN A C 1
ATOM 852 O O . ASN A 1 115 ? -12.497 1.631 31.771 1.00 85.38 115 ASN A O 1
ATOM 856 N N . LEU A 1 116 ? -14.271 0.930 32.945 1.00 87.69 116 LEU A N 1
ATOM 857 C CA . LEU A 1 116 ? -13.530 0.771 34.203 1.00 87.69 116 LEU A CA 1
ATOM 858 C C . LEU A 1 116 ? -12.429 -0.298 34.096 1.00 87.69 116 LEU A C 1
ATOM 860 O O . LEU A 1 116 ? -11.311 -0.078 34.557 1.00 87.69 116 LEU A O 1
ATOM 864 N N . SER A 1 117 ? -12.722 -1.434 33.455 1.00 86.94 117 SER A N 1
ATOM 865 C CA . SER A 1 117 ? -11.744 -2.503 33.221 1.00 86.94 117 SER A CA 1
ATOM 866 C C . SER A 1 117 ? -10.588 -2.027 32.339 1.00 86.94 117 SER A C 1
ATOM 868 O O . SER A 1 117 ? -9.427 -2.303 32.643 1.00 86.94 117 SER A O 1
ATOM 870 N N . LEU A 1 118 ? -10.877 -1.246 31.294 1.00 87.62 118 LEU A N 1
ATOM 871 C CA . LEU A 1 118 ? -9.876 -0.699 30.378 1.00 87.62 118 LEU A CA 1
ATOM 872 C C . LEU A 1 118 ? -8.889 0.240 31.099 1.00 87.62 118 LEU A C 1
ATOM 874 O O . LEU A 1 118 ? -7.681 0.145 30.886 1.00 87.62 118 LEU A O 1
ATOM 878 N N . GLN A 1 119 ? -9.379 1.109 31.989 1.00 85.94 119 GLN A N 1
ATOM 879 C CA . GLN A 1 119 ? -8.552 2.126 32.657 1.00 85.94 119 GLN A CA 1
ATOM 880 C C . GLN A 1 119 ? -7.477 1.554 33.588 1.00 85.94 119 GLN A C 1
ATOM 882 O O . GLN A 1 119 ? -6.410 2.145 33.716 1.00 85.94 119 GLN A O 1
ATOM 887 N N . ASN A 1 120 ? -7.720 0.402 34.211 1.00 86.06 120 ASN A N 1
ATOM 888 C CA . ASN A 1 120 ? -6.803 -0.145 35.220 1.00 86.06 120 ASN A CA 1
ATOM 889 C C . ASN A 1 120 ? -5.612 -0.916 34.634 1.00 86.06 120 ASN A C 1
ATOM 891 O O . ASN A 1 120 ? -4.820 -1.493 35.374 1.00 86.06 120 ASN A O 1
ATOM 895 N N . THR A 1 121 ? -5.566 -1.075 33.314 1.00 86.00 121 THR A N 1
ATOM 896 C CA . THR A 1 121 ? -5.066 -2.339 32.784 1.00 86.00 121 THR A CA 1
ATOM 897 C C . THR A 1 121 ? -4.507 -2.223 31.362 1.00 86.00 121 THR A C 1
ATOM 899 O O . THR A 1 121 ? -3.682 -3.041 30.957 1.00 86.00 121 THR A O 1
ATOM 902 N N . LEU A 1 122 ? -4.888 -1.178 30.621 1.00 90.06 122 LEU A N 1
ATOM 903 C CA . LEU A 1 122 ? -4.180 -0.707 29.432 1.00 90.06 122 LEU A CA 1
ATOM 904 C C . LEU A 1 122 ? -3.068 0.281 29.783 1.00 90.06 122 LEU A C 1
ATOM 906 O O . LEU A 1 122 ? -3.138 1.008 30.773 1.00 90.06 122 LEU A O 1
ATOM 910 N N . THR A 1 123 ? -2.077 0.380 28.897 1.00 92.88 123 THR A N 1
ATOM 911 C CA . THR A 1 123 ? -1.143 1.507 28.934 1.00 92.88 123 THR A CA 1
ATOM 912 C C . THR A 1 123 ? -1.906 2.824 28.714 1.00 92.88 123 THR A C 1
ATOM 914 O O . THR A 1 123 ? -2.874 2.846 27.944 1.00 92.88 123 THR A O 1
ATOM 917 N N . PRO A 1 124 ? -1.477 3.948 29.323 1.00 93.06 124 PRO A N 1
ATOM 918 C CA . PRO A 1 124 ? -2.175 5.231 29.190 1.00 93.06 124 PRO A CA 1
ATOM 919 C C . PRO A 1 124 ? -2.410 5.657 27.733 1.00 93.06 124 PRO A C 1
ATOM 921 O O . PRO A 1 124 ? -3.475 6.178 27.404 1.00 93.06 124 PRO A O 1
ATOM 924 N N . LYS A 1 125 ? -1.450 5.369 26.842 1.00 93.00 125 LYS A N 1
ATOM 925 C CA . LYS A 1 125 ? -1.547 5.653 25.402 1.00 93.00 125 LYS A CA 1
ATOM 926 C C . LYS A 1 125 ? -2.688 4.874 24.738 1.00 93.00 125 LYS A C 1
ATOM 928 O O . LYS A 1 125 ? -3.525 5.470 24.066 1.00 93.00 125 LYS A O 1
ATOM 933 N N . LYS A 1 126 ? -2.774 3.560 24.964 1.00 93.69 126 LYS A N 1
ATOM 934 C CA . LYS A 1 126 ? -3.826 2.724 24.365 1.00 93.69 126 LYS A CA 1
ATOM 935 C C . LYS A 1 126 ? -5.200 3.005 24.973 1.00 93.69 126 LYS A C 1
ATOM 937 O O . LYS A 1 126 ? -6.187 3.050 24.246 1.00 93.69 126 LYS A O 1
ATOM 942 N N . ALA A 1 127 ? -5.269 3.284 26.276 1.00 93.00 127 ALA A N 1
ATOM 943 C CA . ALA A 1 127 ? -6.505 3.736 26.916 1.00 93.00 127 ALA A CA 1
ATOM 944 C C . ALA A 1 127 ? -7.015 5.050 26.293 1.00 93.00 127 ALA A C 1
ATOM 946 O O . ALA A 1 127 ? -8.214 5.200 26.047 1.00 93.00 127 ALA A O 1
ATOM 947 N N . HIS A 1 128 ? -6.105 5.981 25.987 1.00 94.69 128 HIS A N 1
ATOM 948 C CA . HIS A 1 128 ? -6.441 7.216 25.284 1.00 94.69 128 HIS A CA 1
ATOM 949 C C . HIS A 1 128 ? -6.961 6.952 23.865 1.00 94.69 128 HIS A C 1
ATOM 951 O O . HIS A 1 128 ? -8.013 7.482 23.512 1.00 94.69 128 HIS A O 1
ATOM 957 N N . LEU A 1 129 ? -6.290 6.093 23.089 1.00 95.88 129 LEU A N 1
ATOM 958 C CA . LEU A 1 129 ? -6.744 5.695 21.750 1.00 95.88 129 LEU A CA 1
ATOM 959 C C . LEU A 1 129 ? -8.150 5.087 21.785 1.00 95.88 129 LEU A C 1
ATOM 961 O O . LEU A 1 129 ? -9.028 5.538 21.058 1.00 95.88 129 LEU A O 1
ATOM 965 N N . ILE A 1 130 ? -8.412 4.132 22.679 1.00 95.25 130 ILE A N 1
ATOM 966 C CA . ILE A 1 130 ? -9.740 3.507 22.800 1.00 95.25 130 ILE A CA 1
ATOM 967 C C . ILE A 1 130 ? -10.806 4.542 23.177 1.00 95.25 130 ILE A C 1
ATOM 969 O O . ILE A 1 130 ? -11.904 4.536 22.621 1.00 95.25 130 ILE A O 1
ATOM 973 N N . LYS A 1 131 ? -10.481 5.487 24.066 1.00 94.75 131 LYS A N 1
ATOM 974 C CA . LYS A 1 131 ? -11.385 6.595 24.397 1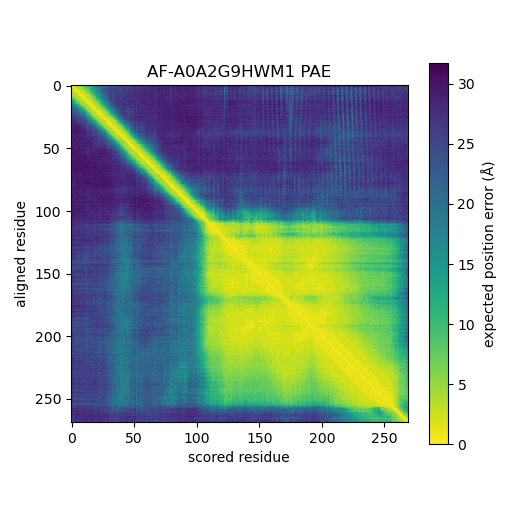.00 94.75 131 LYS A CA 1
ATOM 975 C C . LYS A 1 131 ? -11.693 7.466 23.174 1.00 94.75 131 LYS A C 1
ATOM 977 O O . LYS A 1 131 ? -12.842 7.869 23.006 1.00 94.75 131 LYS A O 1
ATOM 982 N N . GLN A 1 132 ? -10.702 7.749 22.328 1.00 95.94 132 GLN A N 1
ATOM 983 C CA . GLN A 1 132 ? -10.913 8.479 21.075 1.00 95.94 132 GLN A CA 1
ATOM 984 C C . GLN A 1 132 ? -11.789 7.689 20.094 1.00 95.94 132 GLN A C 1
ATOM 986 O O . GLN A 1 132 ? -12.688 8.273 19.493 1.00 95.94 132 GLN A O 1
ATOM 991 N N . ILE A 1 133 ? -11.579 6.372 19.972 1.00 95.56 133 ILE A N 1
ATOM 992 C CA . ILE A 1 133 ? -12.412 5.487 19.141 1.00 95.56 133 ILE A CA 1
ATOM 993 C C . ILE A 1 133 ? -13.866 5.571 19.597 1.00 95.56 133 ILE A C 1
ATOM 995 O O . ILE A 1 133 ? -14.732 5.887 18.787 1.00 95.56 133 ILE A O 1
ATOM 999 N N . PHE A 1 134 ? -14.132 5.368 20.889 1.00 94.62 134 PHE A N 1
ATOM 1000 C CA . PHE A 1 134 ? -15.494 5.439 21.418 1.00 94.62 134 PHE A CA 1
ATOM 1001 C C . PHE A 1 134 ? -16.115 6.829 21.276 1.00 94.62 134 PHE A C 1
ATOM 1003 O O . PHE A 1 134 ? -17.305 6.950 20.998 1.00 94.62 134 PHE A O 1
ATOM 1010 N N . GLY A 1 135 ? -15.314 7.887 21.422 1.00 94.88 135 GLY A N 1
ATOM 1011 C CA . GLY A 1 135 ? -15.773 9.256 21.200 1.00 94.88 135 GLY A CA 1
ATOM 1012 C C . GLY A 1 135 ? -16.163 9.539 19.747 1.00 94.88 135 GLY A C 1
ATOM 1013 O O . GLY A 1 135 ? -17.077 10.323 19.513 1.00 94.88 135 GLY A O 1
ATOM 1014 N N . LYS A 1 136 ? -15.490 8.908 18.777 1.00 96.00 136 LYS A N 1
ATOM 1015 C CA . LYS A 1 136 ? -15.701 9.155 17.345 1.00 96.00 136 LYS A CA 1
ATOM 1016 C C . LYS A 1 136 ? -16.725 8.217 16.704 1.00 96.00 136 LYS A C 1
ATOM 1018 O O . LYS A 1 136 ? -17.478 8.655 15.842 1.00 96.00 136 LYS A O 1
ATOM 1023 N N . TYR A 1 137 ? -16.733 6.948 17.099 1.00 94.94 137 TYR A N 1
ATOM 1024 C CA . TYR A 1 137 ? -17.495 5.888 16.433 1.00 94.94 137 TYR A CA 1
ATOM 1025 C C . TYR A 1 137 ? -18.586 5.264 17.317 1.00 94.94 137 TYR A C 1
ATOM 1027 O O . TYR A 1 137 ? -19.323 4.408 16.842 1.00 94.94 137 TYR A O 1
ATOM 1035 N N . GLY A 1 138 ? -18.721 5.689 18.579 1.00 94.62 138 GLY A N 1
ATOM 1036 C CA . GLY A 1 138 ? -19.653 5.077 19.529 1.00 94.62 138 GLY A CA 1
ATOM 1037 C C . GLY A 1 138 ? -19.121 3.768 20.120 1.00 94.62 138 GLY A C 1
ATOM 1038 O O . GLY A 1 138 ? -17.925 3.488 20.048 1.00 94.62 138 GLY A O 1
ATOM 1039 N N . ASP A 1 139 ? -19.990 2.973 20.749 1.00 94.88 139 ASP A N 1
ATOM 1040 C CA . ASP A 1 139 ? -19.603 1.674 21.313 1.00 94.88 139 ASP A CA 1
ATOM 1041 C C . ASP A 1 139 ? -19.390 0.642 20.199 1.00 94.88 139 ASP A C 1
ATOM 1043 O O . ASP A 1 139 ? -20.309 -0.051 19.775 1.00 94.88 139 ASP A O 1
ATOM 1047 N N . ILE A 1 140 ? -18.142 0.503 19.749 1.00 96.75 140 ILE A N 1
ATOM 1048 C CA . ILE A 1 140 ? -17.779 -0.455 18.696 1.00 96.75 140 ILE A CA 1
ATOM 1049 C C . ILE A 1 140 ? -17.929 -1.930 19.114 1.00 96.75 140 ILE A C 1
ATOM 1051 O O . ILE A 1 140 ? -17.683 -2.812 18.296 1.00 96.75 140 ILE A O 1
ATOM 1055 N N . THR A 1 141 ? -18.280 -2.211 20.376 1.00 96.69 141 THR A N 1
ATOM 1056 C CA . THR A 1 141 ? -18.525 -3.570 20.889 1.00 96.69 141 THR A CA 1
ATOM 1057 C C . THR A 1 141 ? -20.008 -3.936 20.946 1.00 96.69 141 THR A C 1
ATOM 1059 O O . THR A 1 141 ? -20.348 -5.062 21.340 1.00 96.69 141 THR A O 1
ATOM 1062 N N . GLU A 1 142 ? -20.887 -2.996 20.586 1.00 94.25 142 GLU A N 1
ATOM 1063 C CA . GLU A 1 142 ? -22.308 -3.255 20.385 1.00 94.25 142 GLU A CA 1
ATOM 1064 C C . GLU A 1 142 ? -22.475 -4.342 19.311 1.00 94.25 142 GLU A C 1
ATOM 1066 O O . GLU A 1 142 ? -21.745 -4.374 18.331 1.00 94.25 142 GLU A O 1
ATOM 1071 N N . GLY A 1 143 ? -23.360 -5.313 19.543 1.00 92.06 143 GLY A N 1
ATOM 1072 C CA . GLY A 1 143 ? -23.551 -6.438 18.617 1.00 92.06 143 GLY A CA 1
ATOM 1073 C C . GLY A 1 143 ? -22.488 -7.546 18.674 1.00 92.06 143 GLY A C 1
ATOM 1074 O O . GLY A 1 143 ? -22.679 -8.587 18.045 1.00 92.06 143 GLY A O 1
ATOM 1075 N N . SER A 1 144 ? -21.420 -7.398 19.468 1.00 96.75 144 SER A N 1
ATOM 1076 C CA . SER A 1 144 ? -20.411 -8.454 19.596 1.00 96.75 144 SER A CA 1
ATOM 1077 C C . SER A 1 144 ? -20.974 -9.739 20.215 1.00 96.75 144 SER A C 1
ATOM 1079 O O . SER A 1 144 ? -21.686 -9.712 21.222 1.00 96.75 144 SER A O 1
ATOM 1081 N N . ILE A 1 145 ? -20.566 -10.890 19.666 1.00 97.38 145 ILE A N 1
ATOM 1082 C CA . ILE A 1 145 ? -20.908 -12.222 20.198 1.00 97.38 145 ILE A CA 1
ATOM 1083 C C . ILE A 1 145 ? -20.182 -12.549 21.513 1.00 97.38 145 ILE A C 1
ATOM 1085 O O . ILE A 1 145 ? -20.544 -13.498 22.217 1.00 97.38 145 ILE A O 1
ATOM 1089 N N . LEU A 1 146 ? -19.136 -11.789 21.851 1.00 95.88 146 LEU A N 1
ATOM 1090 C CA . LEU A 1 146 ? -18.331 -12.009 23.046 1.00 95.88 146 LEU A CA 1
ATOM 1091 C C . LEU A 1 146 ? -19.096 -11.539 24.282 1.00 95.88 146 LEU A C 1
ATOM 1093 O O . LEU A 1 146 ? -19.384 -10.357 24.436 1.00 95.88 146 LEU A O 1
ATOM 1097 N N . LYS A 1 147 ? -19.388 -12.461 25.202 1.00 94.69 147 LYS A N 1
ATOM 1098 C CA . LYS A 1 147 ? -20.076 -12.139 26.466 1.00 94.69 147 LYS A CA 1
ATOM 1099 C C . LYS A 1 147 ? -19.124 -11.681 27.574 1.00 94.69 147 LYS A C 1
ATOM 1101 O O . LYS A 1 147 ? -19.527 -10.930 28.452 1.00 94.69 147 LYS A O 1
ATOM 1106 N N . SER A 1 148 ? -17.873 -12.144 27.553 1.00 96.06 148 SER A N 1
ATOM 1107 C CA . SER A 1 148 ? -16.867 -11.797 28.566 1.00 96.06 148 SER A CA 1
ATOM 1108 C C . SER A 1 148 ? -16.285 -10.408 28.306 1.00 96.06 148 SER A C 1
ATOM 1110 O O . SER A 1 148 ? -15.872 -10.086 27.189 1.00 96.06 148 SER A O 1
ATOM 1112 N N . ILE A 1 149 ? -16.204 -9.606 29.369 1.00 93.38 149 ILE A N 1
ATOM 1113 C CA . ILE A 1 149 ? -15.586 -8.276 29.352 1.00 93.38 149 ILE A CA 1
ATOM 1114 C C . ILE A 1 149 ? -14.089 -8.395 29.063 1.00 93.38 149 ILE A C 1
ATOM 1116 O O . ILE A 1 149 ? -13.544 -7.594 28.312 1.00 93.38 149 ILE A O 1
ATOM 1120 N N . GLU A 1 150 ? -13.429 -9.417 29.603 1.00 94.25 150 GLU A N 1
ATOM 1121 C CA . GLU A 1 150 ? -12.013 -9.710 29.384 1.00 94.25 1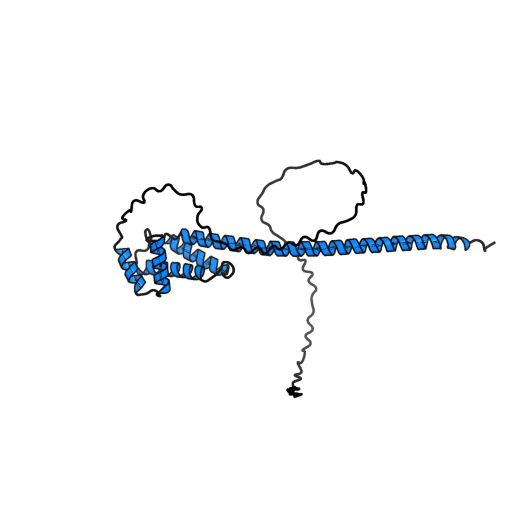50 GLU A CA 1
ATOM 1122 C C . GLU A 1 150 ? -11.738 -10.037 27.913 1.00 94.25 150 GLU A C 1
ATOM 1124 O O . GLU A 1 150 ? -10.777 -9.524 27.340 1.00 94.25 150 GLU A O 1
ATOM 1129 N N . ALA A 1 151 ? -12.612 -10.828 27.280 1.00 95.38 151 ALA A N 1
ATOM 1130 C CA . ALA A 1 151 ? -12.513 -11.133 25.856 1.00 95.38 151 ALA A CA 1
ATOM 1131 C C . ALA A 1 151 ? -12.711 -9.872 25.000 1.00 95.38 151 ALA A C 1
ATOM 1133 O O . ALA A 1 151 ? -11.862 -9.564 24.164 1.00 95.38 151 ALA A O 1
ATOM 1134 N N . LYS A 1 152 ? -13.775 -9.091 25.251 1.00 95.94 152 LYS A N 1
ATOM 1135 C CA . LYS A 1 152 ? -14.001 -7.816 24.543 1.00 95.94 152 LYS A CA 1
ATOM 1136 C C . LYS A 1 152 ? -12.808 -6.872 24.693 1.00 95.94 152 LYS A C 1
ATOM 1138 O O . LYS A 1 152 ? -12.369 -6.248 23.732 1.00 95.94 152 LYS A O 1
ATOM 1143 N N . ARG A 1 153 ? -12.253 -6.800 25.901 1.00 94.94 153 ARG A N 1
ATOM 1144 C CA . ARG A 1 153 ? -11.078 -5.996 26.219 1.00 94.94 153 ARG A CA 1
ATOM 1145 C C . ARG A 1 153 ? -9.847 -6.426 25.417 1.00 94.94 153 ARG A C 1
ATOM 1147 O O . ARG A 1 153 ? -9.143 -5.556 24.913 1.00 94.94 153 ARG A O 1
ATOM 1154 N N . ALA A 1 154 ? -9.587 -7.726 25.290 1.00 95.75 154 ALA A N 1
ATOM 1155 C CA . ALA A 1 154 ? -8.461 -8.235 24.507 1.00 95.75 154 ALA A CA 1
ATOM 1156 C C . ALA A 1 154 ? -8.569 -7.846 23.020 1.00 95.75 154 ALA A C 1
ATOM 1158 O O . ALA A 1 154 ? -7.579 -7.439 22.418 1.00 95.75 154 ALA A O 1
ATOM 1159 N N . PHE A 1 155 ? -9.775 -7.868 22.448 1.00 96.94 155 PHE A N 1
ATOM 1160 C CA . PHE A 1 155 ? -9.999 -7.372 21.087 1.00 96.94 155 PHE A CA 1
ATOM 1161 C C . PHE A 1 155 ? -9.839 -5.851 20.976 1.00 96.94 155 PHE A C 1
ATOM 1163 O O . PHE A 1 155 ? -9.208 -5.375 20.039 1.00 96.94 155 PHE A O 1
ATOM 1170 N N . LEU A 1 156 ? -10.326 -5.067 21.944 1.00 96.25 156 LEU A N 1
ATOM 1171 C CA . LEU A 1 156 ? -10.097 -3.613 21.953 1.00 96.25 156 LEU A CA 1
ATOM 1172 C C . LEU A 1 156 ? -8.609 -3.253 22.047 1.00 96.25 156 LEU A C 1
ATOM 1174 O O . LEU A 1 156 ? -8.163 -2.293 21.421 1.00 96.25 156 LEU A O 1
ATOM 1178 N N . GLN A 1 157 ? -7.840 -4.029 22.808 1.00 95.81 157 GLN A N 1
ATOM 1179 C CA . GLN A 1 157 ? -6.387 -3.910 22.884 1.00 95.81 157 GLN A CA 1
ATOM 1180 C C . GLN A 1 157 ? -5.737 -4.157 21.514 1.00 95.81 157 GLN A C 1
ATOM 1182 O O . GLN A 1 157 ? -4.896 -3.364 21.095 1.00 95.81 157 GLN A O 1
ATOM 1187 N N . LEU A 1 158 ? -6.157 -5.209 20.808 1.00 96.38 158 LEU A N 1
ATOM 1188 C CA . LEU A 1 158 ? -5.684 -5.545 19.463 1.00 96.38 158 LEU A CA 1
ATOM 1189 C C . LEU A 1 158 ? -6.042 -4.451 18.440 1.00 96.38 158 LEU A C 1
ATOM 1191 O O . LEU A 1 158 ? -5.198 -4.041 17.649 1.00 96.38 158 LEU A O 1
ATOM 1195 N N . VAL A 1 159 ? -7.256 -3.893 18.505 1.00 97.31 159 VAL A N 1
ATOM 1196 C CA . VAL A 1 159 ? -7.661 -2.745 17.671 1.00 97.31 159 VAL A CA 1
ATOM 1197 C C . VAL A 1 159 ? -6.794 -1.513 17.963 1.00 97.31 159 VAL A C 1
ATOM 1199 O O . VAL A 1 159 ? -6.365 -0.826 17.037 1.00 97.31 159 VAL A O 1
ATOM 1202 N N . ALA A 1 160 ? -6.496 -1.233 19.235 1.00 96.62 160 ALA A N 1
ATOM 1203 C CA . ALA A 1 160 ? -5.613 -0.130 19.609 1.00 96.62 160 ALA A CA 1
ATOM 1204 C C . ALA A 1 160 ? -4.173 -0.339 19.107 1.00 96.62 160 ALA A C 1
ATOM 1206 O O . ALA A 1 160 ? -3.532 0.624 18.698 1.00 96.62 160 ALA A O 1
ATOM 1207 N N . GLU A 1 161 ? -3.682 -1.581 19.104 1.00 96.12 161 GLU A N 1
ATOM 1208 C CA . GLU A 1 161 ? -2.374 -1.951 18.547 1.00 96.12 161 GLU A CA 1
ATOM 1209 C C . GLU A 1 161 ? -2.308 -1.746 17.039 1.00 96.12 161 GLU A C 1
ATOM 1211 O O . GLU A 1 161 ? -1.352 -1.146 16.553 1.00 96.12 161 GLU A O 1
ATOM 1216 N N . VAL A 1 162 ? -3.347 -2.160 16.307 1.00 97.44 162 VAL A N 1
ATOM 1217 C CA . VAL A 1 162 ? -3.457 -1.882 14.871 1.00 97.44 162 VAL A CA 1
ATOM 1218 C C . VAL A 1 162 ? -3.396 -0.379 14.609 1.00 97.44 162 VAL A C 1
ATOM 1220 O O . VAL A 1 162 ? -2.645 0.065 13.746 1.00 97.44 162 VAL A O 1
ATOM 1223 N N . LEU A 1 163 ? -4.155 0.426 15.354 1.00 96.56 163 LEU A N 1
ATOM 1224 C CA . LEU A 1 163 ? -4.153 1.875 15.158 1.00 96.56 163 LEU A CA 1
ATOM 1225 C C . LEU A 1 163 ? -2.817 2.519 15.485 1.00 96.56 163 LEU A C 1
ATOM 1227 O O . LEU A 1 163 ? -2.372 3.379 14.738 1.00 96.56 163 LEU A O 1
ATOM 1231 N N . GLU A 1 164 ? -2.182 2.108 16.578 1.00 95.44 164 GLU A N 1
ATOM 1232 C CA . GLU A 1 164 ? -0.856 2.591 16.943 1.00 95.44 164 GLU A CA 1
ATOM 1233 C C . GLU A 1 164 ? 0.170 2.264 15.851 1.00 95.44 164 GLU A C 1
ATOM 1235 O O . GLU A 1 164 ? 0.987 3.116 15.499 1.00 95.44 164 GLU A O 1
ATOM 1240 N N . LEU A 1 165 ? 0.089 1.066 15.266 1.00 95.25 165 LEU A N 1
ATOM 1241 C CA . LEU A 1 165 ? 0.946 0.655 14.161 1.00 95.25 165 LEU A CA 1
ATOM 1242 C C . LEU A 1 165 ? 0.710 1.523 12.915 1.00 95.25 165 LEU A C 1
ATOM 1244 O O . LEU A 1 165 ? 1.676 2.022 12.341 1.00 95.25 165 LEU A O 1
ATOM 1248 N N . LEU A 1 166 ? -0.559 1.768 12.561 1.00 95.19 166 LEU A N 1
ATOM 1249 C CA . LEU A 1 166 ? -0.968 2.620 11.435 1.00 95.19 166 LEU A CA 1
ATOM 1250 C C . LEU A 1 166 ? -0.695 4.121 11.638 1.00 95.19 166 LEU A C 1
ATOM 1252 O O . LEU A 1 166 ? -0.717 4.869 10.664 1.00 95.19 166 LEU A O 1
ATOM 1256 N N . ASP A 1 167 ? -0.527 4.573 12.880 1.00 94.12 167 ASP A N 1
ATOM 1257 C CA . ASP A 1 167 ? -0.202 5.965 13.224 1.00 94.12 167 ASP A CA 1
ATOM 1258 C C . ASP A 1 167 ? 1.316 6.197 13.258 1.00 94.12 167 ASP A C 1
ATOM 1260 O O . ASP A 1 167 ? 1.801 7.273 12.927 1.00 94.12 167 ASP A O 1
ATOM 1264 N N . THR A 1 168 ? 2.078 5.163 13.626 1.00 94.94 168 THR A N 1
ATOM 1265 C CA . THR A 1 168 ? 3.542 5.239 13.745 1.00 94.94 168 THR A CA 1
ATOM 1266 C C . THR A 1 168 ? 4.253 5.048 12.402 1.00 94.94 168 THR A C 1
ATOM 1268 O O . THR A 1 168 ? 5.366 5.539 12.226 1.00 94.94 168 THR A O 1
ATOM 1271 N N . HIS A 1 169 ? 3.635 4.341 11.453 1.00 94.06 169 HIS A N 1
ATOM 1272 C CA . HIS A 1 169 ? 4.258 3.988 10.178 1.00 94.06 169 HIS A CA 1
ATOM 1273 C C . HIS A 1 169 ? 3.568 4.685 9.000 1.00 94.06 169 HIS A C 1
ATOM 1275 O O . HIS A 1 169 ? 2.345 4.827 8.970 1.00 94.06 169 HIS A O 1
ATOM 1281 N N . SER A 1 170 ? 4.360 5.104 8.010 1.00 93.31 170 SER A N 1
ATOM 1282 C CA . SER A 1 170 ? 3.851 5.608 6.737 1.00 93.31 170 SER A CA 1
ATOM 1283 C C . SER A 1 170 ? 3.510 4.444 5.805 1.00 93.31 170 SER A C 1
ATOM 1285 O O . SER A 1 170 ? 3.880 3.295 6.049 1.00 93.31 170 SER A O 1
ATOM 1287 N N . VAL A 1 171 ? 2.819 4.734 4.701 1.00 91.31 171 VAL A N 1
ATOM 1288 C CA . VAL A 1 171 ? 2.496 3.715 3.687 1.00 91.31 171 VAL A CA 1
ATOM 1289 C C . VAL A 1 171 ? 3.762 3.064 3.111 1.00 91.31 171 VAL A C 1
ATOM 1291 O O . VAL A 1 171 ? 3.729 1.886 2.768 1.00 91.31 171 VAL A O 1
ATOM 1294 N N . ASP A 1 172 ? 4.876 3.801 3.077 1.00 89.56 172 ASP A N 1
ATOM 1295 C CA . ASP A 1 172 ? 6.161 3.321 2.559 1.00 89.56 172 ASP A CA 1
ATOM 1296 C C . ASP A 1 172 ? 6.927 2.445 3.559 1.00 89.56 172 ASP A C 1
ATOM 1298 O O . ASP A 1 172 ? 7.750 1.628 3.151 1.00 89.56 172 ASP A O 1
ATOM 1302 N N . THR A 1 173 ? 6.695 2.623 4.866 1.00 93.81 173 THR A N 1
ATOM 1303 C CA . THR A 1 173 ? 7.440 1.890 5.901 1.00 93.81 173 THR A CA 1
ATOM 1304 C C . THR A 1 173 ? 6.743 0.623 6.369 1.00 93.81 173 THR A C 1
ATOM 1306 O O . THR A 1 173 ? 7.429 -0.270 6.862 1.00 93.81 173 THR A O 1
ATOM 1309 N N . ILE A 1 174 ? 5.420 0.509 6.207 1.00 95.06 174 ILE A N 1
ATOM 1310 C CA . ILE A 1 174 ? 4.708 -0.722 6.563 1.00 95.06 174 ILE A CA 1
ATOM 1311 C C . ILE A 1 174 ? 4.992 -1.809 5.524 1.00 95.06 174 ILE A C 1
ATOM 1313 O O . ILE A 1 174 ? 4.638 -1.692 4.349 1.00 95.06 174 ILE A O 1
ATOM 1317 N N . GLY A 1 175 ? 5.563 -2.923 5.979 1.00 93.38 175 GLY A N 1
ATOM 1318 C CA . GLY A 1 175 ? 5.800 -4.089 5.142 1.00 93.38 175 GLY A CA 1
ATOM 1319 C C . GLY A 1 175 ? 4.501 -4.758 4.678 1.00 93.38 175 GLY A C 1
ATOM 1320 O O . GLY A 1 175 ? 3.487 -4.782 5.378 1.00 93.38 175 GLY A O 1
ATOM 1321 N N . SER A 1 176 ? 4.536 -5.405 3.511 1.00 93.25 176 SER A N 1
ATOM 1322 C CA . SER A 1 176 ? 3.388 -6.160 2.978 1.00 93.25 176 SER A CA 1
ATOM 1323 C C . SER A 1 176 ? 2.886 -7.242 3.945 1.00 93.25 176 SER A C 1
ATOM 1325 O O . SER A 1 176 ? 1.678 -7.433 4.087 1.00 93.25 176 SER A O 1
ATOM 1327 N N . ASN A 1 177 ? 3.801 -7.910 4.654 1.00 95.06 177 ASN A N 1
ATOM 1328 C CA . ASN A 1 177 ? 3.477 -8.907 5.675 1.00 95.06 177 ASN A CA 1
ATOM 1329 C C . ASN A 1 177 ? 2.754 -8.284 6.879 1.00 95.06 177 ASN A C 1
ATOM 1331 O O . ASN A 1 177 ? 1.801 -8.864 7.392 1.00 95.06 177 ASN A O 1
ATOM 1335 N N . GLU A 1 178 ? 3.165 -7.092 7.310 1.00 95.44 178 GLU A N 1
ATOM 1336 C CA . GLU A 1 178 ? 2.541 -6.380 8.429 1.00 95.44 178 GLU A CA 1
ATOM 1337 C C . GLU A 1 178 ? 1.123 -5.932 8.066 1.00 95.44 178 GLU A C 1
ATOM 1339 O O . GLU A 1 178 ? 0.196 -6.157 8.839 1.00 95.44 178 GLU A O 1
ATOM 1344 N N . ILE A 1 179 ? 0.920 -5.411 6.849 1.00 96.38 179 ILE A N 1
ATOM 1345 C CA . ILE A 1 179 ? -0.417 -5.106 6.311 1.00 96.38 179 ILE A CA 1
ATOM 1346 C C . ILE A 1 179 ? -1.324 -6.340 6.328 1.00 96.38 179 ILE A C 1
ATOM 1348 O O . ILE A 1 179 ? -2.490 -6.230 6.704 1.00 96.38 179 ILE A O 1
ATOM 1352 N N . GLN A 1 180 ? -0.817 -7.517 5.945 1.00 96.19 180 GLN A N 1
ATOM 1353 C CA . GLN A 1 180 ? -1.610 -8.751 5.970 1.00 96.19 180 GLN A CA 1
ATOM 1354 C C . GLN A 1 180 ? -2.001 -9.158 7.394 1.00 96.19 180 GLN A C 1
ATOM 1356 O O . GLN A 1 180 ? -3.140 -9.566 7.623 1.00 96.19 180 GLN A O 1
ATOM 1361 N N . VAL A 1 181 ? -1.085 -9.020 8.357 1.00 96.50 181 VAL A N 1
ATOM 1362 C CA . VAL A 1 181 ? -1.366 -9.292 9.775 1.00 96.50 181 VAL A CA 1
ATOM 1363 C C . VAL A 1 181 ? -2.413 -8.317 10.317 1.00 96.50 181 VAL A C 1
ATOM 1365 O O . VAL A 1 181 ? -3.391 -8.755 10.919 1.00 96.50 181 VAL A O 1
ATOM 1368 N N . ILE A 1 182 ? -2.265 -7.019 10.040 1.00 97.19 182 ILE A N 1
ATOM 1369 C CA . ILE A 1 182 ? -3.226 -5.971 10.413 1.00 97.19 182 ILE A CA 1
ATOM 1370 C C . ILE A 1 182 ? -4.614 -6.253 9.827 1.00 97.19 182 ILE A C 1
ATOM 1372 O O . ILE A 1 182 ? -5.623 -6.149 10.530 1.00 97.19 182 ILE A O 1
ATOM 1376 N N . GLN A 1 183 ? -4.667 -6.610 8.542 1.00 97.69 183 GLN A N 1
ATOM 1377 C CA . GLN A 1 183 ? -5.909 -6.944 7.855 1.00 97.69 183 GLN A CA 1
ATOM 1378 C C . GLN A 1 183 ? -6.583 -8.136 8.539 1.00 97.69 183 GLN A C 1
ATOM 1380 O O . GLN A 1 183 ? -7.741 -8.031 8.928 1.00 97.69 183 GLN A O 1
ATOM 1385 N N . LYS A 1 184 ? -5.831 -9.214 8.792 1.00 97.69 184 LYS A N 1
ATOM 1386 C CA . LYS A 1 184 ? -6.336 -10.403 9.486 1.00 97.69 184 LYS A CA 1
ATOM 1387 C C . LYS A 1 184 ? -6.887 -10.072 10.874 1.00 97.69 184 LYS A C 1
ATOM 1389 O O . LYS A 1 184 ? -7.995 -10.471 11.196 1.00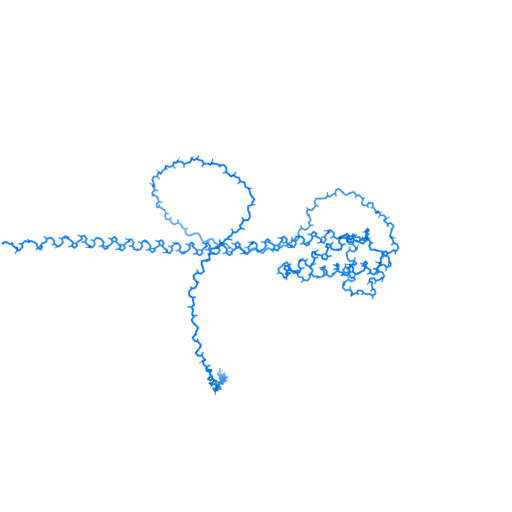 97.69 184 LYS A O 1
ATOM 1394 N N . TRP A 1 185 ? -6.146 -9.317 11.681 1.00 97.75 185 TRP A N 1
ATOM 1395 C CA . TRP A 1 185 ? -6.580 -8.887 13.015 1.00 97.75 185 TRP A CA 1
ATOM 1396 C C . TRP A 1 185 ? -7.867 -8.064 12.990 1.00 97.75 185 TRP A C 1
ATOM 1398 O O . TRP A 1 185 ? -8.734 -8.222 13.850 1.00 97.75 185 TRP A O 1
ATOM 1408 N N . THR A 1 186 ? -8.005 -7.200 11.989 1.00 97.81 186 THR A N 1
ATOM 1409 C CA . THR A 1 186 ? -9.209 -6.386 11.811 1.00 97.81 186 THR A CA 1
ATOM 1410 C C . THR A 1 186 ? -10.392 -7.240 11.356 1.00 97.81 186 THR A C 1
ATOM 1412 O O . THR A 1 186 ? -11.505 -7.051 11.843 1.00 97.81 186 THR A O 1
ATOM 1415 N N . ASP A 1 187 ? -10.153 -8.212 10.477 1.00 97.81 187 ASP A N 1
ATOM 1416 C CA . ASP A 1 187 ? -11.174 -9.154 10.017 1.00 97.81 187 ASP A CA 1
ATOM 1417 C C . ASP A 1 187 ? -11.631 -10.088 11.144 1.00 97.81 187 ASP A C 1
ATOM 1419 O O . ASP A 1 187 ? -12.830 -10.316 11.294 1.00 97.81 187 ASP A O 1
ATOM 1423 N N . ASP A 1 188 ? -10.712 -10.548 11.999 1.00 97.50 188 ASP A N 1
ATOM 1424 C CA . ASP A 1 188 ? -11.029 -11.329 13.198 1.00 97.50 188 ASP A CA 1
ATOM 1425 C C . ASP A 1 188 ? -11.905 -10.513 14.172 1.00 97.50 188 ASP A C 1
ATOM 1427 O O . ASP A 1 188 ? -12.873 -11.037 14.727 1.00 97.50 188 ASP A O 1
ATOM 1431 N N . ALA A 1 189 ? -11.616 -9.216 14.356 1.00 97.75 189 ALA A N 1
ATOM 1432 C CA . ALA A 1 189 ? -12.440 -8.318 15.170 1.00 97.75 189 ALA A CA 1
ATOM 1433 C C . ALA A 1 189 ? -13.849 -8.123 14.576 1.00 97.75 189 ALA A C 1
ATOM 1435 O O . ALA A 1 189 ? -14.848 -8.211 15.295 1.00 97.75 189 ALA A O 1
ATOM 1436 N N . ALA A 1 190 ? -13.950 -7.921 13.260 1.00 97.94 190 ALA A N 1
ATOM 1437 C CA . ALA A 1 190 ? -15.235 -7.837 12.571 1.00 97.94 190 ALA A CA 1
ATOM 1438 C C . ALA A 1 190 ? -16.031 -9.151 12.693 1.00 97.94 190 ALA A C 1
ATOM 1440 O O . ALA A 1 190 ? -17.232 -9.131 12.960 1.00 97.94 190 ALA A O 1
ATOM 1441 N N . ALA A 1 191 ? -15.362 -10.303 12.580 1.00 97.88 191 ALA A N 1
ATOM 1442 C CA . ALA A 1 191 ? -15.985 -11.622 12.680 1.00 97.88 191 ALA A CA 1
ATOM 1443 C C . ALA A 1 191 ? -16.600 -11.899 14.063 1.00 97.88 191 ALA A C 1
ATOM 1445 O O . ALA A 1 191 ? -17.612 -12.594 14.159 1.00 97.88 191 ALA A O 1
ATOM 1446 N N . VAL A 1 192 ? -16.041 -11.326 15.136 1.00 97.81 192 VAL A N 1
ATOM 1447 C CA . VAL A 1 192 ? -16.631 -11.394 16.488 1.00 97.81 192 VAL A CA 1
ATOM 1448 C C . VAL A 1 192 ? -17.684 -10.305 16.754 1.00 97.81 192 VAL A C 1
ATOM 1450 O O . VAL A 1 192 ? -18.138 -10.140 17.893 1.00 97.81 192 VAL A O 1
ATOM 1453 N N . GLY A 1 193 ? -18.095 -9.580 15.712 1.00 97.50 193 GLY A N 1
ATOM 1454 C CA . GLY A 1 193 ? -19.171 -8.594 15.737 1.00 97.50 193 GLY A CA 1
ATOM 1455 C C . GLY A 1 193 ? -18.758 -7.223 16.264 1.00 97.50 193 GLY A C 1
ATOM 1456 O O . GLY A 1 193 ? -19.594 -6.540 16.839 1.00 97.50 193 GLY A O 1
ATOM 1457 N N . PHE A 1 194 ? -17.485 -6.832 16.141 1.00 98.06 194 PHE A N 1
ATOM 1458 C CA . PHE A 1 194 ? -17.089 -5.448 16.415 1.00 98.06 194 PHE A CA 1
ATOM 1459 C C . PHE A 1 194 ? -17.337 -4.571 15.184 1.00 98.06 194 PHE A C 1
ATOM 1461 O O . PHE A 1 194 ? -17.023 -4.962 14.060 1.00 98.06 194 PHE A O 1
ATOM 1468 N N . HIS A 1 195 ? -17.805 -3.345 15.409 1.00 97.88 195 HIS A N 1
ATOM 1469 C CA . HIS A 1 195 ? -18.020 -2.340 14.364 1.00 97.88 195 HIS A CA 1
ATOM 1470 C C . HIS A 1 195 ? -16.702 -1.650 13.964 1.00 97.88 195 HIS A C 1
ATOM 1472 O O . HIS A 1 195 ? -16.381 -0.535 14.393 1.00 97.88 195 HIS A O 1
ATOM 1478 N N . VAL A 1 196 ? -15.883 -2.362 13.182 1.00 98.00 196 VAL A N 1
ATOM 1479 C CA . VAL A 1 196 ? -14.545 -1.936 12.718 1.00 98.00 196 VAL A CA 1
ATOM 1480 C C . VAL A 1 196 ? -14.458 -1.748 11.197 1.00 98.00 196 VAL A C 1
ATOM 1482 O O . VAL A 1 196 ? -13.365 -1.710 10.630 1.00 98.00 196 VAL A O 1
ATOM 1485 N N . GLU A 1 197 ? -15.585 -1.567 10.511 1.00 97.62 197 GLU A N 1
ATOM 1486 C CA . GLU A 1 197 ? -15.651 -1.399 9.051 1.00 97.62 197 GLU A CA 1
ATOM 1487 C C . GLU A 1 197 ? -14.845 -0.178 8.576 1.00 97.62 197 GLU A C 1
ATOM 1489 O O . GLU A 1 197 ? -14.207 -0.190 7.521 1.00 97.62 197 GLU A O 1
ATOM 1494 N N . TRP A 1 198 ? -14.812 0.881 9.390 1.00 97.50 198 TRP A N 1
ATOM 1495 C CA . TRP A 1 198 ? -14.005 2.076 9.139 1.00 97.50 198 TRP A CA 1
ATOM 1496 C C . TRP A 1 198 ? -12.498 1.768 9.125 1.00 97.50 198 TRP A C 1
ATOM 1498 O O . TRP A 1 198 ? -11.746 2.369 8.352 1.00 97.50 198 TRP A O 1
ATOM 1508 N N . LEU A 1 199 ? -12.051 0.820 9.953 1.00 97.69 199 LEU A N 1
ATOM 1509 C CA . LEU A 1 199 ? -10.657 0.396 10.025 1.00 97.69 199 LEU A CA 1
ATOM 1510 C C . LEU A 1 199 ? -10.314 -0.485 8.823 1.00 97.69 199 LEU A C 1
ATOM 1512 O O . LEU A 1 199 ? -9.304 -0.237 8.166 1.00 97.69 199 LEU A O 1
ATOM 1516 N N . GLN A 1 200 ? -11.200 -1.417 8.458 1.00 98.00 200 GLN A N 1
ATOM 1517 C CA . GLN A 1 200 ? -11.068 -2.211 7.230 1.00 98.00 200 GLN A CA 1
ATOM 1518 C C . GLN A 1 200 ? -10.963 -1.310 5.992 1.00 98.00 200 GLN A C 1
ATOM 1520 O O . GLN A 1 200 ? -10.094 -1.509 5.142 1.00 98.00 200 GLN A O 1
ATOM 1525 N N . HIS A 1 201 ? -11.800 -0.270 5.902 1.00 97.88 201 HIS A N 1
ATOM 1526 C CA . HIS A 1 201 ? -11.742 0.693 4.805 1.00 97.88 201 HIS A CA 1
ATOM 1527 C C . HIS A 1 201 ? -10.401 1.439 4.764 1.00 97.88 201 HIS A C 1
ATOM 1529 O O . HIS A 1 201 ? -9.799 1.577 3.696 1.00 97.88 201 HIS A O 1
ATOM 1535 N N . ARG A 1 202 ? -9.895 1.883 5.923 1.00 96.25 202 ARG A N 1
ATOM 1536 C CA . ARG A 1 202 ? -8.585 2.541 6.021 1.00 96.25 202 ARG A CA 1
ATOM 1537 C C . ARG A 1 202 ? -7.450 1.616 5.576 1.00 96.25 202 ARG A C 1
ATOM 1539 O O . ARG A 1 202 ? -6.610 2.049 4.791 1.00 96.25 202 ARG A O 1
ATOM 1546 N N . ILE A 1 203 ? -7.444 0.356 6.010 1.00 97.31 203 ILE A N 1
ATOM 1547 C CA . ILE A 1 203 ? -6.422 -0.627 5.612 1.00 97.31 203 ILE A CA 1
ATOM 1548 C C . ILE A 1 203 ? -6.492 -0.889 4.104 1.00 97.31 203 ILE A C 1
ATOM 1550 O O . ILE A 1 203 ? -5.471 -0.829 3.420 1.00 97.31 203 ILE A O 1
ATOM 1554 N N . LYS A 1 204 ? -7.695 -1.061 3.543 1.00 97.25 204 LYS A N 1
ATOM 1555 C CA . LYS A 1 204 ? -7.896 -1.206 2.092 1.00 97.25 204 LYS A CA 1
ATOM 1556 C C . LYS A 1 204 ? -7.345 -0.014 1.304 1.00 97.25 204 LYS A C 1
ATOM 1558 O O . LYS A 1 204 ? -6.750 -0.205 0.239 1.00 97.25 204 LYS A O 1
ATOM 1563 N N . LYS A 1 205 ? -7.516 1.212 1.813 1.00 96.56 205 LYS A N 1
ATOM 1564 C CA . LYS A 1 205 ? -6.937 2.419 1.205 1.00 96.56 205 LYS A CA 1
ATOM 1565 C C . LYS A 1 205 ? -5.406 2.362 1.215 1.00 96.56 205 LYS A C 1
ATOM 1567 O O . LYS A 1 205 ? -4.804 2.569 0.168 1.00 96.56 205 LYS A O 1
ATOM 1572 N N . ILE A 1 206 ? -4.793 2.005 2.344 1.00 95.94 206 ILE A N 1
ATOM 1573 C CA . ILE A 1 206 ? -3.331 1.854 2.472 1.00 95.94 206 ILE A CA 1
ATOM 1574 C C . ILE A 1 206 ? -2.797 0.800 1.493 1.00 95.94 206 ILE A C 1
ATOM 1576 O O . ILE A 1 206 ? -1.865 1.078 0.745 1.00 95.94 206 ILE A O 1
ATOM 1580 N N . VAL A 1 207 ? -3.442 -0.369 1.413 1.00 95.88 207 VAL A N 1
ATOM 1581 C CA . VAL A 1 207 ? -3.102 -1.429 0.443 1.00 95.88 207 VAL A CA 1
ATOM 1582 C C . VAL A 1 207 ? -3.146 -0.904 -0.993 1.00 95.88 207 VAL A C 1
ATOM 1584 O O . VAL A 1 207 ? -2.286 -1.231 -1.809 1.00 95.88 207 VAL A O 1
ATOM 1587 N N . THR A 1 208 ? -4.162 -0.106 -1.321 1.00 96.06 208 THR A N 1
ATOM 1588 C CA . THR A 1 208 ? -4.341 0.445 -2.670 1.00 96.06 208 THR A CA 1
ATOM 1589 C C . THR A 1 208 ? -3.249 1.462 -3.004 1.00 96.06 208 THR A C 1
ATOM 1591 O O . THR A 1 208 ? -2.682 1.393 -4.091 1.00 96.06 208 THR A O 1
ATOM 1594 N N . ILE A 1 209 ? -2.912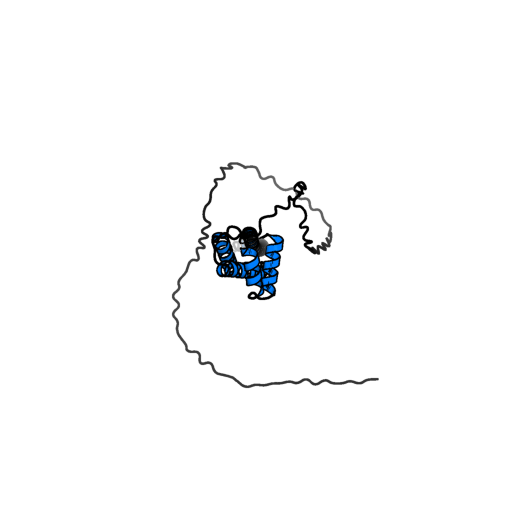 2.353 -2.066 1.00 95.06 209 ILE A N 1
ATOM 1595 C CA . ILE A 1 209 ? -1.830 3.335 -2.234 1.00 95.06 209 ILE A CA 1
ATOM 1596 C C . ILE A 1 209 ? -0.484 2.621 -2.401 1.00 95.06 209 ILE A C 1
ATOM 1598 O O . ILE A 1 209 ? 0.238 2.914 -3.346 1.00 95.06 209 ILE A O 1
ATOM 1602 N N . SER A 1 210 ? -0.192 1.624 -1.563 1.00 93.31 210 SER A N 1
ATOM 1603 C CA . SER A 1 210 ? 1.046 0.838 -1.653 1.00 93.31 210 SER A CA 1
ATOM 1604 C C . SER A 1 210 ? 1.189 0.145 -3.019 1.00 93.31 210 SER A C 1
ATOM 1606 O O . SER A 1 210 ? 2.237 0.218 -3.663 1.00 93.31 210 SER A O 1
ATOM 1608 N N . LYS A 1 211 ? 0.103 -0.453 -3.535 1.00 94.25 211 LYS A N 1
ATOM 1609 C CA . LYS A 1 211 ? 0.078 -1.024 -4.894 1.00 94.25 211 LYS A CA 1
ATOM 1610 C C . LYS A 1 211 ? 0.332 0.029 -5.970 1.00 94.25 211 LYS A C 1
ATOM 1612 O O . LYS A 1 211 ? 1.094 -0.225 -6.898 1.00 94.25 211 LYS A O 1
ATOM 1617 N N . TYR A 1 212 ? -0.299 1.195 -5.849 1.00 95.88 212 TYR A N 1
ATOM 1618 C CA . TYR A 1 212 ? -0.120 2.297 -6.788 1.00 95.88 212 TYR A CA 1
ATOM 1619 C C . TYR A 1 212 ? 1.333 2.793 -6.818 1.00 95.88 212 TYR A C 1
ATOM 1621 O O . TYR A 1 212 ? 1.912 2.899 -7.895 1.00 95.88 212 TYR A O 1
ATOM 1629 N N . GLN A 1 213 ? 1.955 3.004 -5.656 1.00 94.25 213 GLN A N 1
ATOM 1630 C CA . GLN A 1 213 ? 3.364 3.397 -5.557 1.00 94.25 213 GLN A CA 1
ATOM 1631 C C . GLN A 1 213 ? 4.296 2.352 -6.180 1.00 94.25 213 GLN A C 1
ATOM 1633 O O . GLN A 1 213 ? 5.212 2.705 -6.919 1.00 94.25 213 GLN A O 1
ATOM 1638 N N . HIS A 1 214 ? 4.034 1.061 -5.955 1.00 93.00 214 HIS A N 1
ATOM 1639 C CA . HIS A 1 214 ? 4.796 -0.008 -6.599 1.00 93.00 214 HIS A CA 1
ATOM 1640 C C . HIS A 1 214 ? 4.670 0.031 -8.133 1.00 93.00 214 HIS A C 1
ATOM 1642 O O . HIS A 1 214 ? 5.665 -0.100 -8.848 1.00 93.00 214 HIS A O 1
ATOM 1648 N N . CYS A 1 215 ? 3.461 0.264 -8.655 1.00 96.25 215 CYS A N 1
ATOM 1649 C CA . CYS A 1 215 ? 3.248 0.458 -10.089 1.00 96.25 215 CYS A CA 1
ATOM 1650 C C . CYS A 1 215 ? 3.992 1.688 -10.627 1.00 96.25 215 CYS A C 1
ATOM 1652 O O . CYS A 1 215 ? 4.581 1.601 -11.704 1.00 96.25 215 CYS A O 1
ATOM 1654 N N . LEU A 1 216 ? 4.001 2.803 -9.889 1.00 96.56 216 LEU A N 1
ATOM 1655 C CA . LEU A 1 216 ? 4.736 4.011 -10.268 1.00 96.56 216 LEU A CA 1
ATOM 1656 C C . LEU A 1 216 ? 6.247 3.774 -10.338 1.00 96.56 216 LEU A C 1
ATOM 1658 O O . LEU A 1 216 ? 6.870 4.175 -11.319 1.00 96.56 216 LEU A O 1
ATOM 1662 N N . MET A 1 217 ? 6.833 3.083 -9.355 1.00 96.12 217 MET A N 1
ATOM 1663 C CA . MET A 1 217 ? 8.260 2.735 -9.382 1.00 96.12 217 MET A CA 1
ATOM 1664 C C . MET A 1 217 ? 8.600 1.905 -10.621 1.00 96.12 217 MET A C 1
ATOM 1666 O O . MET A 1 217 ? 9.510 2.250 -11.373 1.00 96.12 217 MET A O 1
ATOM 1670 N N . ARG A 1 218 ? 7.804 0.866 -10.904 1.00 97.81 218 ARG A N 1
ATOM 1671 C CA . ARG A 1 218 ? 7.990 0.025 -12.094 1.00 97.81 218 ARG A CA 1
ATOM 1672 C C . ARG A 1 218 ? 7.833 0.813 -13.398 1.00 97.81 218 ARG A C 1
ATOM 1674 O O . ARG A 1 218 ? 8.550 0.555 -14.362 1.00 97.81 218 ARG A O 1
ATOM 1681 N N . LEU A 1 219 ? 6.898 1.761 -13.447 1.00 97.88 219 LEU A N 1
ATOM 1682 C CA . LEU A 1 219 ? 6.724 2.640 -14.601 1.00 97.88 219 LEU A CA 1
ATOM 1683 C C . LEU A 1 219 ? 7.958 3.526 -14.815 1.00 97.88 219 LEU A C 1
ATOM 1685 O O . LEU A 1 219 ? 8.404 3.667 -15.953 1.00 97.88 219 LEU A O 1
ATOM 1689 N N . ASN A 1 220 ? 8.533 4.071 -13.740 1.00 98.19 220 ASN A N 1
ATOM 1690 C CA . ASN A 1 220 ? 9.757 4.864 -13.813 1.00 98.19 220 ASN A CA 1
ATOM 1691 C C . ASN A 1 220 ? 10.946 4.032 -14.323 1.00 98.19 220 ASN A C 1
ATOM 1693 O O . ASN A 1 220 ? 11.617 4.447 -15.262 1.00 98.19 220 ASN A O 1
ATOM 1697 N N . GLU A 1 221 ? 11.138 2.815 -13.804 1.00 98.38 221 GLU A N 1
ATOM 1698 C CA . GLU A 1 221 ? 12.182 1.895 -14.285 1.00 98.38 221 GLU A CA 1
ATOM 1699 C C . GLU A 1 221 ? 12.043 1.584 -15.786 1.00 98.38 221 GLU A C 1
ATOM 1701 O O . GLU A 1 221 ? 13.028 1.536 -16.525 1.00 98.38 221 GLU A O 1
ATOM 1706 N N . ILE A 1 222 ? 10.813 1.368 -16.266 1.00 98.19 222 ILE A N 1
ATOM 1707 C CA . ILE A 1 222 ? 10.550 1.140 -17.694 1.00 98.19 222 ILE A CA 1
ATOM 1708 C C . ILE A 1 222 ? 10.862 2.402 -18.503 1.00 98.19 222 ILE A C 1
ATOM 1710 O O . ILE A 1 222 ? 11.486 2.302 -19.558 1.00 98.19 222 ILE A O 1
ATOM 1714 N N . SER A 1 223 ? 10.461 3.576 -18.015 1.00 98.25 223 SER A N 1
ATOM 1715 C CA . SER A 1 223 ? 10.746 4.866 -18.654 1.00 98.25 223 SER A CA 1
ATOM 1716 C C . SER A 1 223 ? 12.252 5.093 -18.819 1.00 98.25 223 SER A C 1
ATOM 1718 O O . SER A 1 223 ? 12.716 5.431 -19.909 1.00 98.25 223 SER A O 1
ATOM 1720 N N . GLU A 1 224 ? 13.038 4.811 -17.778 1.00 98.62 224 GLU A N 1
ATOM 1721 C CA . GLU A 1 224 ? 14.501 4.894 -17.812 1.00 98.62 224 GLU A CA 1
ATOM 1722 C C . GLU A 1 224 ? 15.104 3.949 -18.857 1.00 98.62 224 GLU A C 1
ATOM 1724 O O . GLU A 1 224 ? 15.933 4.370 -19.667 1.00 98.62 224 GLU A O 1
ATOM 1729 N N . ARG A 1 225 ? 14.636 2.695 -18.920 1.00 98.31 225 ARG A N 1
ATOM 1730 C CA . ARG A 1 225 ? 15.084 1.726 -19.938 1.00 98.31 225 ARG A CA 1
ATOM 1731 C C . ARG A 1 225 ? 14.724 2.158 -21.356 1.00 98.31 225 ARG A C 1
ATOM 1733 O O . ARG A 1 225 ? 15.541 2.009 -22.261 1.00 98.31 225 ARG A O 1
ATOM 1740 N N . VAL A 1 226 ? 13.524 2.702 -21.559 1.00 98.44 226 VAL A N 1
ATOM 1741 C CA . VAL A 1 226 ? 13.093 3.235 -22.860 1.00 98.44 226 VAL A CA 1
ATOM 1742 C C . VAL A 1 226 ? 13.981 4.403 -23.279 1.00 98.44 226 VAL A C 1
ATOM 1744 O O . VAL A 1 226 ? 14.397 4.468 -24.433 1.00 98.44 226 VAL A O 1
ATOM 1747 N N . ASN A 1 227 ? 14.307 5.309 -22.359 1.00 98.50 227 ASN A N 1
ATOM 1748 C CA . ASN A 1 227 ? 15.184 6.439 -22.652 1.00 98.50 227 ASN A CA 1
ATOM 1749 C C . ASN A 1 227 ? 16.614 5.984 -22.973 1.00 98.50 227 ASN A C 1
ATOM 1751 O O . ASN A 1 227 ? 17.187 6.459 -23.951 1.00 98.50 227 ASN A O 1
ATOM 1755 N N . ALA A 1 228 ? 17.155 5.014 -22.234 1.00 98.44 228 ALA A N 1
ATOM 1756 C CA . ALA A 1 228 ? 18.453 4.417 -22.545 1.00 98.44 228 ALA A CA 1
ATOM 1757 C C . ALA A 1 228 ? 18.469 3.761 -23.939 1.00 98.44 228 ALA A C 1
ATOM 1759 O O . ALA A 1 228 ? 19.394 3.980 -24.718 1.00 98.44 228 ALA A O 1
ATOM 1760 N N . ALA A 1 229 ? 17.415 3.018 -24.294 1.00 98.38 229 ALA A N 1
ATOM 1761 C CA . ALA A 1 229 ? 17.289 2.397 -25.612 1.00 98.38 229 ALA A CA 1
ATOM 1762 C C . ALA A 1 229 ? 17.177 3.430 -26.747 1.00 98.38 229 ALA A C 1
ATOM 1764 O O . ALA A 1 229 ? 17.751 3.225 -27.814 1.00 98.38 229 ALA A O 1
ATOM 1765 N N . LYS A 1 230 ? 16.479 4.552 -26.525 1.00 98.56 230 LYS A N 1
ATOM 1766 C CA . LYS A 1 230 ? 16.410 5.659 -27.495 1.00 98.56 230 LYS A CA 1
ATOM 1767 C C . LYS A 1 230 ? 17.780 6.280 -27.755 1.00 98.56 230 LYS A C 1
ATOM 1769 O O . LYS A 1 230 ? 18.111 6.529 -28.908 1.00 98.56 230 LYS A O 1
ATOM 1774 N N . ILE A 1 231 ? 18.571 6.500 -26.703 1.00 98.50 231 ILE A N 1
ATOM 1775 C CA . ILE A 1 231 ? 19.938 7.025 -26.833 1.00 98.50 231 ILE A CA 1
ATOM 1776 C C . ILE A 1 231 ? 20.794 6.057 -27.657 1.00 98.50 231 ILE A C 1
ATOM 1778 O O . ILE A 1 231 ? 21.390 6.470 -28.647 1.00 98.50 231 ILE A O 1
ATOM 1782 N N . ALA A 1 232 ? 20.776 4.766 -27.317 1.00 98.44 232 ALA A N 1
ATOM 1783 C CA . ALA A 1 232 ? 21.521 3.746 -28.055 1.00 98.44 232 ALA A CA 1
ATOM 1784 C C . ALA A 1 232 ? 21.090 3.645 -29.531 1.00 98.44 232 ALA A C 1
ATOM 1786 O O . ALA A 1 232 ? 21.924 3.444 -30.412 1.00 98.44 232 ALA A O 1
ATOM 1787 N N . LEU A 1 233 ? 19.794 3.805 -29.824 1.00 98.50 233 LEU A N 1
ATOM 1788 C CA . LEU A 1 233 ? 19.291 3.831 -31.198 1.00 98.50 233 LEU A CA 1
ATOM 1789 C C . LEU A 1 233 ? 19.884 5.000 -31.993 1.00 98.50 233 LEU A C 1
ATOM 1791 O O . LEU A 1 233 ? 20.400 4.779 -33.085 1.00 98.50 233 LEU A O 1
ATOM 1795 N N . TRP A 1 234 ? 19.865 6.212 -31.436 1.00 98.75 234 TRP A N 1
ATOM 1796 C CA . TRP A 1 234 ? 20.457 7.383 -32.089 1.00 98.75 234 TRP A CA 1
ATOM 1797 C C . TRP A 1 234 ? 21.964 7.232 -32.320 1.00 98.75 234 TRP A C 1
ATOM 1799 O O . TRP A 1 234 ? 22.472 7.649 -33.360 1.00 98.75 234 TRP A O 1
ATOM 1809 N N . GLU A 1 235 ? 22.688 6.603 -31.391 1.00 98.56 235 GLU A N 1
ATOM 1810 C CA . GLU A 1 235 ? 24.113 6.298 -31.568 1.00 98.56 235 GLU A CA 1
ATOM 1811 C C . GLU A 1 235 ? 24.352 5.328 -32.735 1.00 98.56 235 GLU A C 1
ATOM 1813 O O . GLU A 1 235 ? 25.253 5.551 -33.547 1.00 98.56 235 GLU A O 1
ATOM 1818 N N . MET A 1 236 ? 23.530 4.282 -32.864 1.00 98.50 236 MET A N 1
ATOM 1819 C CA . MET A 1 236 ? 23.622 3.334 -33.979 1.00 98.50 236 MET A CA 1
ATOM 1820 C C . MET A 1 236 ? 23.271 3.980 -35.326 1.00 98.50 236 MET A C 1
ATOM 1822 O O . MET A 1 236 ? 23.950 3.724 -36.319 1.00 98.50 236 MET A O 1
ATOM 1826 N N . GLU A 1 237 ? 22.250 4.838 -35.376 1.00 98.50 237 GLU A N 1
ATOM 1827 C CA . GLU A 1 237 ? 21.889 5.593 -36.586 1.00 98.50 237 GLU A CA 1
ATOM 1828 C C . GLU A 1 237 ? 23.026 6.527 -37.027 1.00 98.50 237 GLU A C 1
ATOM 1830 O O . GLU A 1 237 ? 23.343 6.617 -38.217 1.00 98.50 237 GLU A O 1
ATOM 1835 N N . LEU A 1 238 ? 23.699 7.172 -36.070 1.00 98.69 238 LEU A N 1
ATOM 1836 C CA . LEU A 1 238 ? 24.879 7.987 -36.343 1.00 98.69 238 LEU A CA 1
ATOM 1837 C C . LEU A 1 238 ? 26.039 7.141 -36.892 1.00 98.69 238 LEU A C 1
ATOM 1839 O O . LEU A 1 238 ? 26.646 7.511 -37.896 1.00 98.69 238 LEU A O 1
ATOM 1843 N N . GLN A 1 239 ? 26.327 5.988 -36.280 1.00 98.38 239 GLN A N 1
ATOM 1844 C CA . GLN A 1 239 ? 27.356 5.063 -36.772 1.00 98.38 239 GLN A CA 1
ATOM 1845 C C . GLN A 1 239 ? 27.049 4.564 -38.189 1.00 98.38 239 GLN A C 1
ATOM 1847 O O . GLN A 1 239 ? 27.948 4.488 -39.025 1.00 98.38 239 GLN A O 1
ATOM 1852 N N . GLN A 1 240 ? 25.781 4.269 -38.486 1.00 98.44 240 GLN A N 1
ATOM 1853 C CA . GLN A 1 240 ? 25.346 3.871 -39.822 1.00 98.44 240 GLN A CA 1
ATOM 1854 C C . GLN A 1 240 ? 25.606 4.974 -40.858 1.00 98.44 240 GLN A C 1
ATOM 1856 O O . GLN A 1 240 ? 26.039 4.673 -41.971 1.00 98.44 240 GLN A O 1
ATOM 1861 N N . MET A 1 241 ? 25.354 6.239 -40.507 1.00 98.50 241 MET A N 1
ATOM 1862 C CA . MET A 1 241 ? 25.604 7.380 -41.389 1.00 98.50 241 MET A CA 1
ATOM 1863 C C . MET A 1 241 ? 27.094 7.525 -41.721 1.00 98.50 241 MET A C 1
ATOM 1865 O O . MET A 1 241 ? 27.434 7.651 -42.895 1.00 98.50 241 MET A O 1
ATOM 1869 N N . ILE A 1 242 ? 27.963 7.428 -40.709 1.00 98.50 242 ILE A N 1
ATOM 1870 C CA . ILE A 1 242 ? 29.424 7.500 -40.874 1.00 98.50 242 ILE A CA 1
ATOM 1871 C C . ILE A 1 242 ? 29.916 6.367 -41.784 1.00 98.50 242 ILE A C 1
ATOM 1873 O O . ILE A 1 242 ? 30.587 6.616 -42.781 1.00 98.50 242 ILE A O 1
ATOM 1877 N N . LEU A 1 243 ? 29.513 5.123 -41.503 1.00 98.56 243 LEU A N 1
ATOM 1878 C CA . LEU A 1 243 ? 29.918 3.966 -42.310 1.00 98.56 243 LEU A CA 1
ATOM 1879 C C . LEU A 1 243 ? 29.443 4.061 -43.764 1.00 98.56 243 LEU A C 1
ATOM 1881 O O . LEU A 1 243 ? 30.120 3.575 -44.670 1.00 98.56 243 LEU A O 1
ATOM 1885 N N . LYS A 1 244 ? 28.274 4.666 -44.000 1.00 98.50 244 LYS A N 1
ATOM 1886 C CA . LYS A 1 244 ? 27.760 4.894 -45.351 1.00 98.50 244 LYS A CA 1
ATOM 1887 C C . LYS A 1 244 ? 28.610 5.914 -46.110 1.00 98.50 244 LYS A C 1
ATOM 1889 O O . LYS A 1 244 ? 28.946 5.660 -47.262 1.00 98.50 244 LYS A O 1
ATOM 1894 N N . GLU A 1 245 ? 28.974 7.023 -45.470 1.00 98.69 245 GLU A N 1
ATOM 1895 C CA . GLU A 1 245 ? 29.859 8.036 -46.056 1.00 98.69 245 GLU A CA 1
ATOM 1896 C C . GLU A 1 245 ? 31.241 7.451 -46.387 1.00 98.69 245 GLU A C 1
ATOM 1898 O O . GLU A 1 245 ? 31.741 7.644 -47.496 1.00 98.69 245 GLU A O 1
ATOM 1903 N N . ASP A 1 246 ? 31.814 6.656 -45.480 1.00 98.38 246 ASP A N 1
ATOM 1904 C CA . ASP A 1 246 ? 33.086 5.963 -45.706 1.00 98.38 246 ASP A CA 1
ATOM 1905 C C . ASP A 1 246 ? 33.002 4.982 -46.886 1.00 98.38 246 ASP A C 1
ATOM 1907 O O . ASP A 1 246 ? 33.902 4.929 -47.729 1.00 98.38 246 ASP A O 1
ATOM 1911 N N . ALA A 1 247 ? 31.910 4.216 -46.981 1.00 98.38 247 ALA A N 1
ATOM 1912 C CA . ALA A 1 247 ? 31.682 3.289 -48.086 1.00 98.38 247 ALA A CA 1
ATOM 1913 C C . ALA A 1 247 ? 31.536 4.015 -49.434 1.00 98.38 247 ALA A C 1
ATOM 1915 O O . ALA A 1 247 ? 32.134 3.589 -50.427 1.00 98.38 247 ALA A O 1
ATOM 1916 N N . ASP A 1 248 ? 30.784 5.118 -49.469 1.00 98.12 248 ASP A N 1
ATOM 1917 C CA . ASP A 1 248 ? 30.625 5.949 -50.665 1.00 98.12 248 ASP A CA 1
ATOM 1918 C C . ASP A 1 248 ? 31.968 6.588 -51.072 1.00 98.12 248 ASP A C 1
ATOM 1920 O O . ASP A 1 248 ? 32.336 6.564 -52.248 1.00 98.12 248 ASP A O 1
ATOM 1924 N N . SER A 1 249 ? 32.756 7.068 -50.106 1.00 98.19 249 SER A N 1
ATOM 1925 C CA . SER A 1 249 ? 34.107 7.600 -50.321 1.00 98.19 249 SER A CA 1
ATOM 1926 C C . SER A 1 249 ? 35.050 6.552 -50.927 1.00 98.19 249 SER A C 1
ATOM 1928 O O . SER A 1 249 ? 35.628 6.783 -51.994 1.00 98.19 249 SER A O 1
ATOM 1930 N N . MET A 1 250 ? 35.135 5.354 -50.332 1.00 97.44 250 MET A N 1
ATOM 1931 C CA . MET A 1 250 ? 35.948 4.248 -50.860 1.00 97.44 250 MET A CA 1
ATOM 1932 C C . MET A 1 250 ? 35.539 3.853 -52.279 1.00 97.44 250 MET A C 1
ATOM 1934 O O . MET A 1 250 ? 36.402 3.620 -53.125 1.00 97.44 250 MET A O 1
ATOM 1938 N N . LYS A 1 251 ? 34.232 3.817 -52.561 1.00 96.94 251 LYS A N 1
ATOM 1939 C CA . LYS A 1 251 ? 33.719 3.530 -53.902 1.00 96.94 251 LYS A CA 1
ATOM 1940 C C . LYS A 1 251 ? 34.203 4.564 -54.920 1.00 96.94 251 LYS A C 1
ATOM 1942 O O . LYS A 1 251 ? 34.712 4.184 -55.970 1.00 96.94 251 LYS A O 1
ATOM 1947 N N . THR A 1 252 ? 34.102 5.856 -54.598 1.00 96.88 252 THR A N 1
ATOM 1948 C CA . THR A 1 252 ? 34.567 6.917 -55.508 1.00 96.88 252 THR A CA 1
ATOM 1949 C C . THR A 1 252 ? 36.073 6.862 -55.763 1.00 96.88 252 THR A C 1
ATOM 1951 O O . THR A 1 252 ? 36.510 7.146 -56.876 1.00 96.88 252 THR A O 1
ATOM 1954 N N . GLU A 1 253 ? 36.875 6.475 -54.770 1.00 95.88 253 GLU A N 1
ATOM 1955 C CA . GLU A 1 253 ? 38.321 6.300 -54.933 1.00 95.88 253 GLU A CA 1
ATOM 1956 C C . GLU A 1 253 ? 38.654 5.083 -55.811 1.00 95.88 253 GLU A C 1
ATOM 1958 O O . GLU A 1 253 ? 39.493 5.183 -56.708 1.00 95.88 253 GLU A O 1
ATOM 1963 N N . MET A 1 254 ? 37.956 3.957 -55.625 1.00 93.25 254 MET A N 1
ATOM 1964 C CA . MET A 1 254 ? 38.100 2.778 -56.487 1.00 93.25 254 MET A CA 1
ATOM 1965 C C . MET A 1 254 ? 37.757 3.090 -57.948 1.00 93.25 254 MET A C 1
ATOM 1967 O O . MET A 1 254 ? 38.548 2.774 -58.838 1.00 93.25 254 MET A O 1
ATOM 1971 N N . ASP A 1 255 ? 36.642 3.786 -58.193 1.00 92.81 255 ASP A N 1
ATOM 1972 C CA . ASP A 1 255 ? 36.218 4.185 -59.541 1.00 92.81 255 ASP A CA 1
ATOM 1973 C C . ASP A 1 255 ? 37.271 5.086 -60.228 1.00 92.81 255 ASP A C 1
ATOM 1975 O O . ASP A 1 255 ? 37.486 5.005 -61.441 1.00 92.81 255 ASP A O 1
ATOM 1979 N N . ARG A 1 256 ? 37.991 5.922 -59.461 1.00 91.44 256 ARG A N 1
ATOM 1980 C CA . ARG A 1 256 ? 39.111 6.739 -59.971 1.00 91.44 256 ARG A CA 1
ATOM 1981 C C . ARG A 1 256 ? 40.350 5.905 -60.298 1.00 91.44 256 ARG A C 1
ATOM 1983 O O . ARG A 1 256 ? 41.051 6.230 -61.256 1.00 91.44 256 ARG A O 1
ATOM 1990 N N . GLN A 1 257 ? 40.638 4.857 -59.529 1.00 88.50 257 GLN A N 1
ATOM 1991 C CA . GLN A 1 257 ? 41.800 3.989 -59.753 1.00 88.50 257 GLN A CA 1
ATOM 1992 C C . GLN A 1 257 ? 41.601 3.017 -60.923 1.00 88.50 257 GLN A C 1
ATOM 1994 O O . GLN A 1 257 ? 42.545 2.786 -61.684 1.00 88.50 257 GLN A O 1
ATOM 1999 N N . ASP A 1 258 ? 40.390 2.495 -61.127 1.00 81.81 258 ASP A N 1
ATOM 2000 C CA . ASP A 1 258 ? 40.086 1.600 -62.252 1.00 81.81 258 ASP A CA 1
ATOM 2001 C C . ASP A 1 258 ? 40.208 2.312 -63.613 1.00 81.81 258 ASP A C 1
ATOM 2003 O O . ASP A 1 258 ? 40.665 1.717 -64.596 1.00 81.81 258 ASP A O 1
ATOM 2007 N N . LEU A 1 259 ? 39.953 3.625 -63.658 1.00 69.56 259 LEU A N 1
ATOM 2008 C CA . LEU A 1 259 ? 40.266 4.465 -64.822 1.00 69.56 259 LEU A CA 1
ATOM 2009 C C . LEU A 1 259 ? 41.771 4.485 -65.158 1.00 69.56 259 LEU A C 1
ATOM 2011 O O . LEU A 1 259 ? 42.135 4.559 -66.330 1.00 69.56 259 LEU A O 1
ATOM 2015 N N . CYS A 1 260 ? 42.659 4.357 -64.168 1.00 61.72 260 CYS A N 1
ATOM 2016 C CA . CYS A 1 260 ? 44.111 4.332 -64.383 1.00 61.72 260 CYS A CA 1
ATOM 2017 C C . CYS A 1 260 ? 44.649 2.944 -64.776 1.00 61.72 260 CYS A C 1
ATOM 2019 O O . CYS A 1 260 ? 45.712 2.847 -65.392 1.00 61.72 260 CYS A O 1
ATOM 2021 N N . ARG A 1 261 ? 43.935 1.855 -64.455 1.00 57.50 261 ARG A N 1
ATOM 2022 C CA . ARG A 1 261 ? 44.384 0.476 -64.733 1.00 57.50 261 ARG A CA 1
ATOM 2023 C C . ARG A 1 261 ? 44.181 0.022 -66.180 1.00 57.50 261 ARG A C 1
ATOM 2025 O O . ARG A 1 261 ? 44.780 -0.969 -66.595 1.00 57.50 261 ARG A O 1
ATOM 2032 N N . SER A 1 262 ? 43.410 0.772 -66.962 1.00 59.84 262 SER A N 1
ATOM 2033 C CA . SER A 1 262 ? 43.101 0.452 -68.363 1.00 59.84 262 SER A CA 1
ATOM 2034 C C . SER A 1 262 ? 44.292 0.598 -69.331 1.00 59.84 262 SER A C 1
ATOM 2036 O O . SER A 1 262 ? 44.206 0.137 -70.462 1.00 59.84 262 SER A O 1
ATOM 2038 N N . ASN A 1 263 ? 45.438 1.138 -68.894 1.00 55.75 263 ASN A N 1
ATOM 2039 C CA . ASN A 1 263 ? 46.632 1.315 -69.742 1.00 55.75 263 ASN A CA 1
ATOM 2040 C C . ASN A 1 263 ? 47.666 0.171 -69.642 1.00 55.75 263 ASN A C 1
ATOM 2042 O O . ASN A 1 263 ? 48.751 0.267 -70.209 1.00 55.75 263 ASN A O 1
ATOM 2046 N N . LEU A 1 264 ? 47.367 -0.924 -68.932 1.00 56.31 264 LEU A N 1
ATOM 2047 C CA . LEU A 1 264 ? 48.299 -2.056 -68.776 1.00 56.31 264 LEU A CA 1
ATOM 2048 C C . LEU A 1 264 ? 48.243 -3.098 -69.913 1.00 56.31 264 LEU A C 1
ATOM 2050 O O . LEU A 1 264 ? 48.988 -4.073 -69.862 1.00 56.31 264 LEU A O 1
ATOM 2054 N N . CYS A 1 265 ? 47.404 -2.909 -70.940 1.00 56.94 265 CYS A N 1
ATOM 2055 C CA . CYS A 1 265 ? 47.258 -3.860 -72.056 1.00 56.94 265 CYS A CA 1
ATOM 2056 C C . CYS A 1 265 ? 47.849 -3.409 -73.409 1.00 56.94 265 CYS A C 1
ATOM 2058 O O . CYS A 1 265 ? 47.776 -4.180 -74.360 1.00 56.94 265 CYS A O 1
ATOM 2060 N N . GLU A 1 266 ? 48.479 -2.236 -73.536 1.00 55.88 266 GLU A N 1
ATOM 2061 C CA . GLU A 1 266 ? 49.009 -1.767 -74.840 1.00 55.88 266 GLU A CA 1
ATOM 2062 C C . GLU A 1 266 ? 50.468 -2.176 -75.151 1.00 55.88 266 GLU A C 1
ATOM 2064 O O . GLU A 1 266 ? 51.031 -1.740 -76.148 1.00 55.88 266 GLU A O 1
ATOM 2069 N N . GLY A 1 267 ? 51.102 -3.034 -74.343 1.00 55.91 267 GLY A N 1
ATOM 2070 C CA . GLY A 1 267 ? 52.536 -3.354 -74.474 1.00 55.91 267 GLY A CA 1
ATOM 2071 C C . GLY A 1 267 ? 52.916 -4.737 -75.023 1.00 55.91 267 GLY A C 1
ATOM 2072 O O . GLY A 1 267 ? 54.090 -5.090 -74.957 1.00 55.91 267 GLY A O 1
ATOM 2073 N N . LEU A 1 268 ? 51.970 -5.551 -75.503 1.00 55.44 268 LEU A N 1
ATOM 2074 C CA . LEU A 1 268 ? 52.228 -6.929 -75.959 1.00 55.44 268 LEU A CA 1
ATOM 2075 C C . LEU A 1 268 ? 51.844 -7.143 -77.433 1.00 55.44 268 LEU A C 1
ATOM 2077 O O . LEU A 1 268 ? 51.108 -8.075 -77.730 1.00 55.44 268 LEU A O 1
ATOM 2081 N N . PHE A 1 269 ? 52.336 -6.305 -78.351 1.00 56.91 269 PHE A N 1
ATOM 2082 C CA . PHE A 1 269 ? 52.428 -6.626 -79.784 1.00 56.91 269 PHE A CA 1
ATOM 2083 C C . PHE A 1 269 ? 53.613 -5.919 -80.442 1.00 56.91 269 PHE A C 1
ATOM 2085 O O . PHE A 1 269 ? 53.864 -4.743 -80.096 1.00 56.91 269 PHE A O 1
#

InterPro domains:
  IPR007942 Phospholipase-like [PF05278] (129-251)

pLDDT: mean 75.27, std 22.89, range [38.59, 98.75]

Organism: NCBI:txid429701

Sequence (269 aa):
MRMKGDGMVKDGNVVHGVSACVVPANAETVPEELTSFTAQASCGEICSPVEDIQGLKHEATPVVERQSTKEVAKDTSDNLYSESEVFDGNELGHPACGSLMTVKFPLCTDFKQLNLSLQNTLTPKKAHLIKQIFGKYGDITEGSILKSIEAKRAFLQLVAEVLELLDTHSVDTIGSNEIQVIQKWTDDAAAVGFHVEWLQHRIKKIVTISKYQHCLMRLNEISERVNAAKIALWEMELQQMILKEDADSMKTEMDRQDLCRSNLCEGLF